Protein 1K4Z (pdb70)

Secondary structure (DSSP, 8-state):
---EEEEETTEEEEE--BS-SS-EEEE--TT-EEEEEEEEEEEEEEES-BSEEEEEEEEEEEEEES-BSS-EEEEEEESEEEEESS--SEEEEES-EEEEEE--STTTT-EEEEES-EEEEEEES-SGGG--EEEEPP--EEEEEETTEEEEEE---/---EEEEETTEEEEE--BS-SS-EEEE--TT-EEEEEEEEEEEEEEES-BSEEEEEEEEEEEEEES-BSS-EEEEEEESEEEEESS--SEEEEES-EEEEEE--GGGTT-EEEEES-EEEEEEES-SGGG--EEEEPP--EEEEEETTEEEEEE---

CATH classification: 2.160.20.70

Foldseek 3Di:
DDFDFDQDPQETETEDAEQDPDAAEDAHEQDHEYEYEHYENHEYEYHYEYAEYEHYQYELYEYEYAEHEAYYEYENYEQYEYEYNAAYQEYEYELYEHYEYEYAPNHQNHYYHYYNYYNYWYWYLPDPPSDTDIDGDQDDKDWDQDPNGIDIGGDDD/DDFDFDQDPQETETEDAEQDPDAAEDAHEQDHEYEYEHYENHEYEYHYEYAEYEHYHYELYEYEYAEHAAEYEYENYEQYEYEYNAAYQEYEYENYEAYEYEYEQNHQPRYYHYYNYYNYKYWFQDDDVSDTDIDGDQDDKDWDCPPNRIDIGGDDD

Structure (mmCIF, N/CA/C/O backbone):
data_1K4Z
#
_entry.id   1K4Z
#
_cell.length_a   56.520
_cell.length_b   86.810
_cell.length_c   160.210
_cell.angle_alpha   90.00
_cell.angle_beta   90.00
_cell.angle_gamma   90.00
#
_symmetry.space_group_name_H-M   'I 21 21 21'
#
loop_
_entity.id
_entity.type
_entity.pdbx_description
1 polymer 'Adenylyl Cyclase-Associated Protein'
2 water water
#
loop_
_atom_site.group_PDB
_atom_site.id
_atom_site.type_symbol
_atom_site.label_atom_id
_atom_site.label_alt_id
_atom_site.label_comp_id
_atom_site.label_asym_id
_atom_site.label_entity_id
_atom_site.label_seq_id
_atom_site.pdbx_PDB_ins_code
_atom_site.Cartn_x
_atom_site.Cartn_y
_atom_site.Cartn_z
_atom_site.occupancy
_atom_site.B_iso_or_equiv
_atom_site.auth_seq_id
_atom_site.auth_comp_id
_atom_site.auth_asym_id
_atom_site.auth_atom_id
_atom_site.pdbx_PDB_model_num
ATOM 1 N N . MET A 1 1 ? 27.211 3.273 -0.818 1.00 64.77 1368 MET A N 1
ATOM 2 C CA . MET A 1 1 ? 27.549 2.010 -0.104 1.00 64.47 1368 MET A CA 1
ATOM 3 C C . MET A 1 1 ? 26.276 1.218 0.188 1.00 62.57 1368 MET A C 1
ATOM 4 O O . MET A 1 1 ? 25.290 1.766 0.686 1.00 62.67 1368 MET A O 1
ATOM 9 N N . PRO A 1 2 ? 26.280 -0.088 -0.124 1.00 60.03 1369 PRO A N 1
ATOM 10 C CA . PRO A 1 2 ? 25.112 -0.945 0.112 1.00 56.83 1369 PRO A CA 1
ATOM 11 C C . PRO A 1 2 ? 25.046 -1.439 1.557 1.00 53.37 1369 PRO A C 1
ATOM 12 O O . PRO A 1 2 ? 26.055 -1.438 2.266 1.00 53.52 1369 PRO A O 1
ATOM 16 N N . PRO A 1 3 ? 23.853 -1.869 2.007 1.00 48.87 1370 PRO A N 1
ATOM 17 C CA . PRO A 1 3 ? 23.633 -2.372 3.367 1.00 44.87 1370 PRO A CA 1
ATOM 18 C C . PRO A 1 3 ? 24.721 -3.344 3.818 1.00 41.68 1370 PRO A C 1
ATOM 19 O O . PRO A 1 3 ? 25.093 -4.258 3.083 1.00 40.67 1370 PRO A O 1
ATOM 23 N N . ARG A 1 4 ? 25.231 -3.143 5.028 1.00 38.21 1371 ARG A N 1
ATOM 24 C CA . ARG A 1 4 ? 26.278 -4.007 5.563 1.00 35.73 1371 ARG A CA 1
ATOM 25 C C . ARG A 1 4 ? 25.894 -4.500 6.950 1.00 35.38 1371 ARG A C 1
ATOM 26 O O . ARG A 1 4 ? 25.477 -3.719 7.805 1.00 35.08 1371 ARG A O 1
ATOM 34 N N . LYS A 1 5 ? 26.042 -5.798 7.166 1.00 33.86 1372 LYS A N 1
ATOM 35 C CA . LYS A 1 5 ? 25.719 -6.397 8.449 1.00 34.16 1372 LYS A CA 1
ATOM 36 C C . LYS A 1 5 ? 26.622 -7.613 8.578 1.00 33.47 1372 LYS A C 1
ATOM 37 O O . LYS A 1 5 ? 26.215 -8.738 8.286 1.00 33.26 1372 LYS A O 1
ATOM 43 N N . GLU A 1 6 ? 27.859 -7.383 9.001 1.00 30.47 1373 GLU A N 1
ATOM 44 C CA . GLU A 1 6 ? 28.792 -8.483 9.129 1.00 30.54 1373 GLU A CA 1
ATOM 45 C C . GLU A 1 6 ? 29.661 -8.464 10.369 1.00 28.53 1373 GLU A C 1
ATOM 46 O O . GLU A 1 6 ? 29.987 -7.413 10.923 1.00 27.03 1373 GLU A O 1
ATOM 52 N N . LEU A 1 7 ? 30.024 -9.662 10.797 1.00 26.26 1374 LEU A N 1
ATOM 53 C CA . LEU A 1 7 ? 30.876 -9.843 11.946 1.00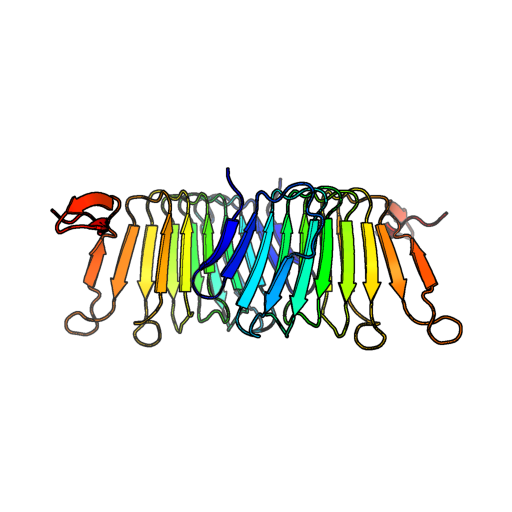 26.73 1374 LEU A CA 1
ATOM 54 C C . LEU A 1 7 ? 32.294 -10.056 11.423 1.00 26.52 1374 LEU A C 1
ATOM 55 O O . LEU A 1 7 ? 32.565 -11.020 10.709 1.00 26.49 1374 LEU A O 1
ATOM 60 N N . VAL A 1 8 ? 33.188 -9.133 11.754 1.00 26.94 1375 VAL A N 1
ATOM 61 C CA . VAL A 1 8 ? 34.583 -9.235 11.336 1.00 27.48 1375 VAL A CA 1
ATOM 62 C C . VAL A 1 8 ? 35.360 -9.511 12.611 1.00 28.04 1375 VAL A C 1
ATOM 63 O O . VAL A 1 8 ? 35.660 -8.590 13.376 1.00 28.79 1375 VAL A O 1
ATOM 67 N N . GLY A 1 9 ? 35.670 -10.785 12.837 1.00 28.99 1376 GLY A N 1
ATOM 68 C CA . GLY A 1 9 ? 36.379 -11.170 14.040 1.00 27.67 1376 GLY A CA 1
ATOM 69 C C . GLY A 1 9 ? 35.381 -11.062 15.176 1.00 28.14 1376 GLY A C 1
ATOM 70 O O . GLY A 1 9 ? 34.411 -11.816 15.228 1.00 27.79 1376 GLY A O 1
ATOM 71 N N . ASN A 1 10 ? 35.610 -10.117 16.082 1.00 27.49 1377 ASN A N 1
ATOM 72 C CA . ASN A 1 10 ? 34.704 -9.909 17.199 1.00 26.22 1377 ASN A CA 1
ATOM 73 C C . ASN A 1 10 ? 34.054 -8.536 17.100 1.00 24.89 1377 ASN A C 1
ATOM 74 O O . ASN A 1 10 ? 33.613 -7.979 18.103 1.00 25.05 1377 ASN A O 1
ATOM 79 N N . LYS A 1 11 ? 33.996 -7.995 15.887 1.00 24.86 1378 LYS A N 1
ATOM 80 C CA . LYS A 1 11 ? 33.401 -6.683 15.664 1.00 23.90 1378 LYS A CA 1
ATOM 81 C C . LYS A 1 11 ? 32.248 -6.734 14.656 1.00 24.56 1378 LYS A C 1
ATOM 82 O O . LYS A 1 11 ? 32.439 -7.139 13.502 1.00 24.70 1378 LYS A O 1
ATOM 88 N N . TRP A 1 12 ? 31.059 -6.327 15.091 1.00 21.69 1379 TRP A N 1
ATOM 89 C CA . TRP A 1 12 ? 29.895 -6.290 14.207 1.00 23.29 1379 TRP A CA 1
ATOM 90 C C . TRP A 1 12 ? 29.805 -4.910 13.565 1.00 22.74 1379 TRP A C 1
ATOM 91 O O . TRP A 1 12 ? 29.953 -3.893 14.249 1.00 24.45 1379 TRP A O 1
ATOM 102 N N . PHE A 1 13 ? 29.560 -4.874 12.260 1.00 22.15 1380 PHE A N 1
ATOM 103 C CA . PHE A 1 13 ? 29.402 -3.611 11.557 1.00 23.24 1380 PHE A CA 1
ATOM 104 C C . PHE A 1 13 ? 28.016 -3.568 10.920 1.00 25.19 1380 PHE A C 1
ATOM 105 O O . PHE A 1 13 ? 27.658 -4.438 10.122 1.00 26.63 1380 PHE A O 1
ATOM 113 N N . ILE A 1 14 ? 27.233 -2.566 11.293 1.00 24.97 1381 ILE A N 1
ATOM 114 C CA . ILE A 1 14 ? 25.892 -2.383 10.749 1.00 25.29 1381 ILE A CA 1
ATOM 115 C C . ILE A 1 14 ? 25.905 -1.001 10.123 1.00 27.01 1381 ILE A C 1
ATOM 116 O O . ILE A 1 14 ? 25.922 0.008 10.831 1.00 26.61 1381 ILE A O 1
ATOM 121 N N . GLU A 1 15 ? 25.901 -0.951 8.796 1.00 27.79 1382 GLU A N 1
ATOM 122 C CA . GLU A 1 15 ? 25.977 0.326 8.112 1.00 30.48 1382 GLU A CA 1
ATOM 123 C C . GLU A 1 15 ? 25.109 0.419 6.870 1.00 31.71 1382 GLU A C 1
ATOM 124 O O . GLU A 1 15 ? 24.685 -0.589 6.310 1.00 32.94 1382 GLU A O 1
ATOM 130 N N . ASN A 1 16 ? 24.839 1.652 6.462 1.00 33.42 1383 ASN A N 1
ATOM 131 C CA . ASN A 1 16 ? 24.069 1.929 5.260 1.00 36.48 1383 ASN A CA 1
ATOM 132 C C . ASN A 1 16 ? 22.652 1.365 5.177 1.00 38.75 1383 ASN A C 1
ATOM 133 O O . ASN A 1 16 ? 22.212 0.973 4.099 1.00 40.26 1383 ASN A O 1
ATOM 138 N N . TYR A 1 17 ? 21.942 1.312 6.301 1.00 39.67 1384 TYR A N 1
ATOM 139 C CA . TYR A 1 17 ? 20.561 0.832 6.292 1.00 40.97 1384 TYR A CA 1
ATOM 140 C C . TYR A 1 17 ? 19.648 2.047 6.286 1.00 43.46 1384 TYR A C 1
ATOM 141 O O . TYR A 1 17 ? 19.859 2.988 7.050 1.00 42.11 1384 TYR A O 1
ATOM 150 N N . GLU A 1 18 ? 18.637 2.024 5.422 1.00 48.01 1385 GLU A N 1
ATOM 151 C CA . GLU A 1 18 ? 17.692 3.131 5.304 1.00 53.48 1385 GLU A CA 1
ATOM 152 C C . GLU A 1 18 ? 16.259 2.626 5.474 1.00 55.36 1385 GLU A C 1
ATOM 153 O O . GLU A 1 18 ? 15.926 1.524 5.039 1.00 56.06 1385 GLU A O 1
ATOM 159 N N . ASN A 1 19 ? 15.420 3.446 6.101 1.00 57.16 1386 ASN A N 1
ATOM 160 C CA . ASN A 1 19 ? 14.013 3.124 6.339 1.00 58.78 1386 ASN A CA 1
ATOM 161 C C . ASN A 1 19 ? 13.720 1.633 6.429 1.00 59.67 1386 ASN A C 1
ATOM 162 O O . ASN A 1 19 ? 13.184 1.040 5.493 1.00 60.71 1386 ASN A O 1
ATOM 167 N N . GLU A 1 20 ? 14.066 1.031 7.561 1.00 59.77 1387 GLU A N 1
ATOM 168 C CA . GLU A 1 20 ? 13.831 -0.391 7.768 1.00 59.58 1387 GLU A CA 1
ATOM 169 C C . GLU A 1 20 ? 12.549 -0.631 8.546 1.00 60.07 1387 GLU A C 1
ATOM 170 O O . GLU A 1 20 ? 12.436 -0.262 9.712 1.00 60.31 1387 GLU A O 1
ATOM 176 N N . THR A 1 21 ? 11.581 -1.250 7.885 1.00 60.71 1388 THR A N 1
ATOM 177 C CA . THR A 1 21 ? 10.300 -1.543 8.507 1.00 61.33 1388 THR A CA 1
ATOM 178 C C . THR A 1 21 ? 10.451 -2.570 9.626 1.00 59.97 1388 THR A C 1
ATOM 179 O O . THR A 1 21 ? 9.725 -2.532 10.616 1.00 60.22 1388 THR A O 1
ATOM 183 N N . GLU A 1 22 ? 11.406 -3.479 9.464 1.00 58.60 1389 GLU A N 1
ATOM 184 C CA . GLU A 1 22 ? 11.653 -4.526 10.450 1.00 56.39 1389 GLU A CA 1
ATOM 185 C C . GLU A 1 22 ? 12.886 -4.252 11.303 1.00 53.08 1389 GLU A C 1
ATOM 186 O O . GLU A 1 22 ? 13.833 -3.602 10.860 1.00 50.57 1389 GLU A O 1
ATOM 192 N N . SER A 1 23 ? 12.865 -4.759 12.531 1.00 48.90 1390 SER A N 1
ATOM 193 C CA . SER A 1 23 ? 13.986 -4.589 13.444 1.00 45.79 1390 SER A CA 1
ATOM 194 C C . SER A 1 23 ? 15.196 -5.365 12.949 1.00 42.82 1390 SER A C 1
ATOM 195 O O . SER A 1 23 ? 15.071 -6.491 12.468 1.00 42.60 1390 SER A O 1
ATOM 198 N N . LEU A 1 24 ? 16.368 -4.757 13.060 1.00 39.37 1391 LEU A N 1
ATOM 199 C CA . LEU A 1 24 ? 17.595 -5.421 12.649 1.00 37.42 1391 LEU A CA 1
ATOM 200 C C . LEU A 1 24 ? 18.142 -6.103 13.904 1.00 35.02 1391 LEU A C 1
ATOM 201 O O . LEU A 1 24 ? 18.705 -5.452 14.780 1.00 33.70 1391 LEU A O 1
ATOM 206 N N . VAL A 1 25 ? 17.958 -7.415 13.989 1.00 32.69 1392 VAL A N 1
ATOM 207 C CA . VAL A 1 25 ? 18.399 -8.176 15.151 1.00 31.02 1392 VAL A CA 1
ATOM 208 C C . VAL A 1 25 ? 19.824 -8.718 15.059 1.00 31.22 1392 VAL A C 1
ATOM 209 O O . VAL A 1 25 ? 20.247 -9.228 14.021 1.00 30.51 1392 VAL A O 1
ATOM 213 N N . ILE A 1 26 ? 20.562 -8.596 16.159 1.00 31.02 1393 ILE A N 1
ATOM 214 C CA . ILE A 1 26 ? 21.928 -9.104 16.232 1.00 30.16 1393 ILE A CA 1
ATOM 215 C C . ILE A 1 26 ? 22.063 -10.011 17.450 1.00 30.60 1393 ILE A C 1
ATOM 216 O O . ILE A 1 26 ? 21.993 -9.542 18.589 1.00 31.74 1393 ILE A O 1
ATOM 221 N N . ASP A 1 27 ? 22.234 -11.309 17.224 1.00 29.74 1394 ASP A N 1
ATOM 222 C CA . ASP A 1 27 ? 22.426 -12.232 18.336 1.00 29.46 1394 ASP A CA 1
ATOM 223 C C . ASP A 1 27 ? 23.931 -12.187 18.599 1.00 30.01 1394 ASP A C 1
ATOM 224 O O . ASP A 1 27 ? 24.724 -12.824 17.904 1.00 28.41 1394 ASP A O 1
ATOM 229 N N . ALA A 1 28 ? 24.320 -11.410 19.601 1.00 30.51 1395 ALA A N 1
ATOM 230 C CA . ALA A 1 28 ? 25.728 -11.220 19.904 1.00 31.07 1395 ALA A CA 1
ATOM 231 C C . ALA A 1 28 ? 26.260 -11.979 21.103 1.00 31.01 1395 ALA A C 1
ATOM 232 O O . ALA A 1 28 ? 25.497 -12.522 21.899 1.00 30.75 1395 ALA A O 1
ATOM 234 N N . ASN A 1 29 ? 27.589 -11.998 21.211 1.00 31.39 1396 ASN A N 1
ATOM 235 C CA . ASN A 1 29 ? 28.297 -12.661 22.300 1.00 32.14 1396 ASN A CA 1
ATOM 236 C C . ASN A 1 29 ? 29.035 -11.603 23.122 1.00 31.76 1396 ASN A C 1
ATOM 237 O O . ASN A 1 29 ? 29.420 -10.552 22.594 1.00 28.86 1396 ASN A O 1
ATOM 242 N N . LYS A 1 30 ? 29.234 -11.892 24.406 1.00 30.64 1397 LYS A N 1
ATOM 243 C CA . LYS A 1 30 ? 29.882 -10.963 25.331 1.00 32.30 1397 LYS A CA 1
ATOM 244 C C . LYS A 1 30 ? 31.266 -10.456 24.931 1.00 30.52 1397 LYS A C 1
ATOM 245 O O . LYS A 1 30 ? 31.726 -9.440 25.443 1.00 30.04 1397 LYS A O 1
ATOM 251 N N . ASP A 1 31 ? 31.935 -11.145 24.019 1.00 29.54 1398 ASP A N 1
ATOM 252 C CA . ASP A 1 31 ? 33.261 -10.704 23.602 1.00 29.83 1398 ASP A CA 1
ATOM 253 C C . ASP A 1 31 ? 33.202 -9.839 22.344 1.00 27.68 1398 ASP A C 1
ATOM 254 O O . ASP A 1 31 ? 34.231 -9.354 21.871 1.00 29.63 1398 ASP A O 1
ATOM 259 N N . GLU A 1 32 ? 32.005 -9.645 21.802 1.00 24.34 1399 GLU A N 1
ATOM 260 C CA . GLU A 1 32 ? 31.845 -8.860 20.583 1.00 21.79 1399 GLU A CA 1
ATOM 261 C C . GLU A 1 32 ? 31.462 -7.402 20.813 1.00 21.91 1399 GLU A C 1
ATOM 262 O O . GLU A 1 32 ? 30.863 -7.052 21.830 1.00 20.94 1399 GLU A O 1
ATOM 268 N N . SER A 1 33 ? 31.822 -6.553 19.857 1.00 20.37 1400 SER A N 1
ATOM 269 C CA . SER A 1 33 ? 31.505 -5.137 19.936 1.00 22.77 1400 SER A CA 1
ATOM 270 C C . SER A 1 33 ? 30.595 -4.765 18.773 1.00 22.29 1400 SER A C 1
ATOM 271 O O . SER A 1 33 ? 30.662 -5.370 17.702 1.00 22.86 1400 SER A O 1
ATOM 274 N N . ILE A 1 34 ? 29.756 -3.759 18.983 1.00 20.63 1401 ILE A N 1
ATOM 275 C CA . ILE A 1 34 ? 28.806 -3.343 17.958 1.00 21.18 1401 ILE A CA 1
ATOM 276 C C . ILE A 1 34 ? 29.055 -1.942 17.423 1.00 19.88 1401 ILE A C 1
ATOM 277 O O . ILE A 1 34 ? 29.172 -0.986 18.187 1.00 20.65 1401 ILE A O 1
ATOM 282 N N . PHE A 1 35 ? 29.143 -1.822 16.107 1.00 21.36 1402 PHE A N 1
ATOM 283 C CA . PHE A 1 35 ? 29.322 -0.512 15.500 1.00 23.28 1402 PHE A CA 1
ATOM 284 C C . PHE A 1 35 ? 28.194 -0.274 14.514 1.00 21.71 1402 PHE A C 1
ATOM 285 O O . PHE A 1 35 ? 28.027 -1.027 13.556 1.00 22.93 1402 PHE A O 1
ATOM 293 N N . ILE A 1 36 ? 27.418 0.771 14.765 1.00 20.95 1403 ILE A N 1
ATOM 294 C CA . ILE A 1 36 ? 26.305 1.138 13.911 1.00 22.59 1403 ILE A CA 1
ATOM 295 C C . ILE A 1 36 ? 26.602 2.512 13.325 1.00 24.54 1403 ILE A C 1
ATOM 296 O O . ILE A 1 36 ? 26.751 3.486 14.061 1.00 26.28 1403 ILE A O 1
ATOM 301 N N . GLY A 1 37 ? 26.697 2.585 12.001 1.00 26.74 1404 GLY A N 1
ATOM 302 C CA . GLY A 1 37 ? 26.984 3.853 11.358 1.00 29.03 1404 GLY A CA 1
ATOM 303 C C . GLY A 1 37 ? 26.220 4.073 10.068 1.00 31.91 1404 GLY A C 1
ATOM 304 O O . GLY A 1 37 ? 25.733 3.127 9.448 1.00 31.73 1404 GLY A O 1
ATOM 305 N N . LYS A 1 38 ? 26.112 5.338 9.673 1.00 34.68 1405 LYS A N 1
ATOM 306 C CA . LYS A 1 38 ? 25.425 5.719 8.444 1.00 36.35 1405 LYS A CA 1
ATOM 307 C C . LYS A 1 38 ? 24.129 4.951 8.218 1.00 36.49 1405 LYS A C 1
ATOM 308 O O . LYS A 1 38 ? 23.980 4.245 7.225 1.00 37.52 1405 LYS A O 1
ATOM 314 N N . CYS A 1 39 ? 23.198 5.087 9.154 1.00 36.29 1406 CYS A N 1
ATOM 315 C CA . CYS A 1 39 ? 21.901 4.433 9.059 1.00 35.19 1406 CYS A CA 1
ATOM 316 C C . CYS A 1 39 ? 20.831 5.486 9.329 1.00 34.49 1406 CYS A C 1
ATOM 317 O O . CYS A 1 39 ? 21.080 6.451 10.047 1.00 35.43 1406 CYS A O 1
ATOM 320 N N . SER A 1 40 ? 19.649 5.302 8.749 1.00 33.68 1407 SER A N 1
ATOM 321 C CA . SER A 1 40 ? 18.542 6.234 8.942 1.00 35.19 1407 SER A CA 1
ATOM 322 C C . SER A 1 40 ? 17.253 5.453 9.120 1.00 35.09 1407 SER A C 1
ATOM 323 O O . SER A 1 40 ? 17.017 4.473 8.414 1.00 33.77 1407 SER A O 1
ATOM 326 N N . GLN A 1 41 ? 16.416 5.890 10.054 1.00 35.20 1408 GLN A N 1
ATOM 327 C CA . GLN A 1 41 ? 15.145 5.220 10.291 1.00 38.02 1408 GLN A CA 1
ATOM 328 C C . GLN A 1 41 ? 15.342 3.713 10.425 1.00 36.56 1408 GLN A C 1
ATOM 329 O O . GLN A 1 41 ? 14.826 2.928 9.629 1.00 36.61 1408 GLN A O 1
ATOM 335 N N . VAL A 1 42 ? 16.098 3.318 11.438 1.00 35.82 1409 VAL A N 1
ATOM 336 C CA . VAL A 1 42 ? 16.371 1.912 11.685 1.00 34.08 1409 VAL A CA 1
ATOM 337 C C . VAL A 1 42 ? 16.382 1.649 13.176 1.00 33.68 1409 VAL A C 1
ATOM 338 O O . VAL A 1 42 ? 16.771 2.510 13.967 1.00 33.80 1409 VAL A O 1
ATOM 342 N N . LEU A 1 43 ? 15.939 0.459 13.558 1.00 32.47 1410 LEU A N 1
ATOM 343 C CA . LEU A 1 43 ? 15.953 0.070 14.953 1.00 31.18 1410 LEU A CA 1
ATOM 344 C C . LEU A 1 43 ? 16.851 -1.154 15.036 1.00 30.59 1410 LEU A C 1
ATOM 345 O O . LEU A 1 43 ? 16.565 -2.186 14.430 1.00 32.63 1410 LEU A O 1
ATOM 350 N N . VAL A 1 44 ? 17.956 -1.024 15.759 1.00 27.98 1411 VAL A N 1
ATOM 351 C CA . VAL A 1 44 ? 18.874 -2.133 15.918 1.00 26.56 1411 VAL A CA 1
ATOM 352 C C . VAL A 1 44 ? 18.610 -2.765 17.273 1.00 26.21 1411 VAL A C 1
ATOM 353 O O . VAL A 1 44 ? 18.583 -2.080 18.293 1.00 24.63 1411 VAL A O 1
ATOM 357 N N . GLN A 1 45 ? 18.397 -4.075 17.270 1.00 27.03 1412 GLN A N 1
ATOM 358 C CA . GLN A 1 45 ? 18.126 -4.810 18.493 1.00 27.65 1412 GLN A CA 1
ATOM 359 C C . GLN A 1 45 ? 19.271 -5.765 18.801 1.00 26.37 1412 GLN A C 1
ATOM 360 O O . GLN A 1 45 ? 19.490 -6.744 18.084 1.00 25.79 1412 GLN A O 1
ATOM 366 N N . ILE A 1 46 ? 19.998 -5.479 19.874 1.00 25.53 1413 ILE A N 1
ATOM 367 C CA . ILE A 1 46 ? 21.130 -6.313 20.263 1.00 24.45 1413 ILE A CA 1
ATOM 368 C C . ILE A 1 46 ? 20.739 -7.266 21.381 1.00 24.68 1413 ILE A C 1
ATOM 369 O O . ILE A 1 46 ? 20.463 -6.835 22.504 1.00 24.09 1413 ILE A O 1
ATOM 374 N N . LYS A 1 47 ? 20.714 -8.561 21.066 1.00 27.33 1414 LYS A N 1
ATOM 375 C CA . LYS A 1 47 ? 20.362 -9.600 22.036 1.00 27.40 1414 LYS A CA 1
ATOM 376 C C . LYS A 1 47 ? 21.616 -10.226 22.629 1.00 26.88 1414 LYS A C 1
ATOM 377 O O . LYS A 1 47 ? 22.507 -10.648 21.900 1.00 27.26 1414 LYS A O 1
ATOM 383 N N . GLY A 1 48 ? 21.670 -10.297 23.955 1.00 26.40 1415 GLY A N 1
ATOM 384 C CA . GLY A 1 48 ? 22.832 -10.856 24.620 1.00 25.24 1415 GLY A CA 1
ATOM 385 C C . GLY A 1 48 ? 23.834 -9.783 25.025 1.00 25.73 1415 GLY A C 1
ATOM 386 O O . GLY A 1 48 ? 23.876 -8.703 24.441 1.00 24.16 1415 GLY A O 1
ATOM 387 N N . LYS A 1 49 ? 24.644 -10.082 26.035 1.00 25.96 1416 LYS A N 1
ATOM 388 C CA . LYS A 1 49 ? 25.658 -9.149 26.511 1.00 25.19 1416 LYS A CA 1
ATOM 389 C C . LYS A 1 49 ? 26.720 -8.901 25.434 1.00 25.20 1416 LYS A C 1
ATOM 390 O O . LYS A 1 49 ? 27.108 -9.831 24.720 1.00 23.75 1416 LYS A O 1
ATOM 396 N N . VAL A 1 50 ? 27.175 -7.652 25.314 1.00 21.74 1417 VAL A N 1
ATOM 397 C CA . VAL A 1 50 ? 28.224 -7.297 24.359 1.00 22.62 1417 VAL A CA 1
ATOM 398 C C . VAL A 1 50 ? 29.300 -6.494 25.093 1.00 21.87 1417 VAL A C 1
ATOM 399 O O . VAL A 1 50 ? 29.070 -6.007 26.202 1.00 23.82 1417 VAL A O 1
ATOM 403 N N . ASN A 1 51 ? 30.472 -6.357 24.478 1.00 21.26 1418 ASN A N 1
ATOM 404 C CA . ASN A 1 51 ? 31.589 -5.634 25.088 1.00 20.68 1418 ASN A CA 1
ATOM 405 C C . ASN A 1 51 ? 31.455 -4.121 24.986 1.00 20.58 1418 ASN A C 1
ATOM 406 O O . ASN A 1 51 ? 31.783 -3.391 25.924 1.00 20.58 1418 ASN A O 1
ATOM 411 N N . ALA A 1 52 ? 30.976 -3.651 23.840 1.00 19.44 1419 ALA A N 1
ATOM 412 C CA . ALA A 1 52 ? 30.834 -2.222 23.616 1.00 19.08 1419 ALA A CA 1
ATOM 413 C C . ALA A 1 52 ? 29.848 -1.956 22.502 1.00 17.90 1419 ALA A C 1
ATOM 414 O O . ALA A 1 52 ? 29.577 -2.841 21.692 1.00 17.88 1419 ALA A O 1
ATOM 416 N N . ILE A 1 53 ? 29.328 -0.729 22.459 1.00 16.29 1420 ILE A N 1
ATOM 417 C CA . ILE A 1 53 ? 28.389 -0.321 21.416 1.00 18.14 1420 ILE A CA 1
ATOM 418 C C . ILE A 1 53 ? 28.696 1.108 20.966 1.00 18.73 1420 ILE A C 1
ATOM 419 O O . ILE A 1 53 ? 28.975 1.980 21.798 1.00 18.64 1420 ILE A O 1
ATOM 424 N N . SER A 1 54 ? 28.639 1.330 19.653 1.00 19.05 1421 SER A N 1
ATOM 425 C CA . SER A 1 54 ? 28.875 2.642 19.045 1.00 19.83 1421 SER A CA 1
ATOM 426 C C . SER A 1 54 ? 27.790 2.952 18.020 1.00 19.66 1421 SER A C 1
ATOM 427 O O . SER A 1 54 ? 27.472 2.112 17.176 1.00 17.93 1421 SER A O 1
ATOM 430 N N . LEU A 1 55 ? 27.238 4.159 18.100 1.00 20.04 1422 LEU A N 1
ATOM 431 C CA . LEU A 1 55 ? 26.212 4.626 17.177 1.00 20.51 1422 LEU A CA 1
ATOM 432 C C . LEU A 1 55 ? 26.829 5.894 16.598 1.00 22.29 1422 LEU A C 1
ATOM 433 O O . LEU A 1 55 ? 27.015 6.888 17.307 1.00 20.32 1422 LEU A O 1
ATOM 438 N N . SER A 1 56 ? 27.149 5.851 15.309 1.00 23.29 1423 SER A N 1
ATOM 439 C CA . SER A 1 56 ? 27.812 6.970 14.651 1.00 24.85 1423 SER A CA 1
ATOM 440 C C . SER A 1 56 ? 27.196 7.424 13.339 1.00 24.78 1423 SER A C 1
ATOM 441 O O . SER A 1 56 ? 26.956 6.617 12.447 1.00 25.41 1423 SER A O 1
ATOM 444 N N . GLU A 1 57 ? 26.969 8.731 13.225 1.00 25.95 1424 GLU A N 1
ATOM 445 C CA . GLU A 1 57 ? 26.406 9.322 12.016 1.00 26.86 1424 GLU A CA 1
ATOM 446 C C . GLU A 1 57 ? 25.114 8.629 11.616 1.00 26.43 1424 GLU A C 1
ATOM 447 O O . GLU A 1 57 ? 25.054 7.925 10.607 1.00 27.17 1424 GLU A O 1
ATOM 453 N N . THR A 1 58 ? 24.081 8.841 12.424 1.00 26.53 1425 THR A N 1
ATOM 454 C CA . THR A 1 58 ? 22.778 8.241 12.192 1.00 26.42 1425 THR A CA 1
ATOM 455 C C . THR A 1 58 ? 21.677 9.275 12.356 1.00 27.12 1425 THR A C 1
ATOM 456 O O . THR A 1 58 ? 21.873 10.305 12.999 1.00 26.52 1425 THR A O 1
ATOM 460 N N . GLU A 1 59 ? 20.521 8.979 11.766 1.00 29.33 1426 GLU A N 1
ATOM 461 C CA . GLU A 1 59 ? 19.342 9.844 11.824 1.00 29.96 1426 GLU A CA 1
ATOM 462 C C . GLU A 1 59 ? 18.147 8.973 12.197 1.00 29.48 1426 GLU A C 1
ATOM 463 O O . GLU A 1 59 ? 17.925 7.934 11.577 1.00 29.96 1426 GLU A O 1
ATOM 469 N N . SER A 1 60 ? 17.386 9.393 13.200 1.00 29.30 1427 SER A N 1
ATOM 470 C CA . SER A 1 60 ? 16.207 8.649 13.632 1.00 31.37 1427 SER A CA 1
ATOM 471 C C . SER A 1 60 ? 16.446 7.145 13.771 1.00 32.38 1427 SER A C 1
ATOM 472 O O . SER A 1 60 ? 15.659 6.331 13.277 1.00 32.87 1427 SER A O 1
ATOM 475 N N . CYS A 1 61 ? 17.541 6.777 14.426 1.00 30.08 1428 CYS A N 1
ATOM 476 C CA . CYS A 1 61 ? 17.840 5.375 14.658 1.00 28.59 1428 CYS A CA 1
ATOM 477 C C . CYS A 1 61 ? 17.657 5.086 16.145 1.00 27.00 1428 CYS A C 1
ATOM 478 O O . CYS A 1 61 ? 17.892 5.944 16.996 1.00 27.31 1428 CYS A O 1
ATOM 481 N N . SER A 1 62 ? 17.211 3.880 16.456 1.00 26.15 1429 SER A N 1
ATOM 482 C CA . SER A 1 62 ? 17.009 3.494 17.841 1.00 26.59 1429 SER A CA 1
ATOM 483 C C . SER A 1 62 ? 17.746 2.200 18.121 1.00 24.80 1429 SER A C 1
ATOM 484 O O . SER A 1 62 ? 17.846 1.335 17.254 1.00 26.46 1429 SER A O 1
ATOM 487 N N . VAL A 1 63 ? 18.273 2.079 19.332 1.00 21.96 1430 VAL A N 1
ATOM 488 C CA . VAL A 1 63 ? 19.008 0.889 19.716 1.00 22.59 1430 VAL A CA 1
ATOM 489 C C . VAL A 1 63 ? 18.441 0.285 20.985 1.00 21.60 1430 VAL A C 1
ATOM 490 O O . VAL A 1 63 ? 18.305 0.974 22.000 1.00 21.18 1430 VAL A O 1
ATOM 494 N N . VAL A 1 64 ? 18.107 -1.000 20.913 1.00 21.02 1431 VAL A N 1
ATOM 495 C CA . VAL A 1 64 ? 17.590 -1.733 22.055 1.00 21.56 1431 VAL A CA 1
ATOM 496 C C . VAL A 1 64 ? 18.687 -2.721 22.408 1.00 22.34 1431 VAL A C 1
ATOM 497 O O . VAL A 1 64 ? 19.145 -3.469 21.551 1.00 23.52 1431 VAL A O 1
ATOM 501 N N . LEU A 1 65 ? 19.123 -2.716 23.664 1.00 22.19 1432 LEU A N 1
ATOM 502 C CA . LEU A 1 65 ? 20.183 -3.621 24.072 1.00 20.42 1432 LEU A CA 1
ATOM 503 C C . LEU A 1 65 ? 19.897 -4.208 25.438 1.00 22.36 1432 LEU A C 1
ATOM 504 O O . LEU A 1 65 ? 19.011 -3.737 26.159 1.00 21.88 1432 LEU A O 1
ATOM 509 N N . ASP A 1 66 ? 20.649 -5.251 25.778 1.00 20.69 1433 ASP A N 1
ATOM 510 C CA . ASP A 1 66 ? 20.527 -5.894 27.072 1.00 20.00 1433 ASP A CA 1
ATOM 511 C C . ASP A 1 66 ? 21.579 -5.264 27.976 1.00 20.99 1433 ASP A C 1
ATOM 512 O O . ASP A 1 66 ? 21.255 -4.474 28.853 1.00 20.48 1433 ASP A O 1
ATOM 517 N N . SER A 1 67 ? 22.846 -5.595 27.753 1.00 21.93 1434 SER A N 1
ATOM 518 C CA . SER A 1 67 ? 23.905 -5.009 28.558 1.00 22.54 1434 SER A CA 1
ATOM 519 C C . SER A 1 67 ? 25.169 -4.822 27.738 1.00 22.35 1434 SER A C 1
ATOM 520 O O . SER A 1 67 ? 25.367 -5.472 26.714 1.00 23.26 1434 SER A O 1
ATOM 523 N N . SER A 1 68 ? 26.014 -3.909 28.189 1.00 21.57 1435 SER A N 1
ATOM 524 C CA . SER A 1 68 ? 27.272 -3.640 27.521 1.00 21.42 1435 SER A CA 1
ATOM 525 C C . SER A 1 68 ? 28.312 -3.500 28.610 1.00 19.95 1435 SER A C 1
ATOM 526 O O . SER A 1 68 ? 28.150 -2.701 29.527 1.00 19.30 1435 SER A O 1
ATOM 529 N N . ILE A 1 69 ? 29.379 -4.282 28.498 1.00 19.48 1436 ILE A N 1
ATOM 530 C CA . ILE A 1 69 ? 30.447 -4.270 29.483 1.00 18.76 1436 ILE A CA 1
ATOM 531 C C . ILE A 1 69 ? 31.143 -2.919 29.644 1.00 18.58 1436 ILE A C 1
ATOM 532 O O . ILE A 1 69 ? 31.303 -2.432 30.762 1.00 16.57 1436 ILE A O 1
ATOM 537 N N . SER A 1 70 ? 31.554 -2.308 28.537 1.00 18.13 1437 SER A N 1
ATOM 538 C CA . SER A 1 70 ? 32.262 -1.032 28.615 1.00 17.97 1437 SER A CA 1
ATOM 539 C C . SER A 1 70 ? 31.378 0.181 28.388 1.00 18.08 1437 SER A C 1
ATOM 540 O O . SER A 1 70 ? 31.806 1.310 28.624 1.00 20.01 1437 SER A O 1
ATOM 543 N N . GLY A 1 71 ? 30.154 -0.045 27.918 1.00 17.78 1438 GLY A N 1
ATOM 544 C CA . 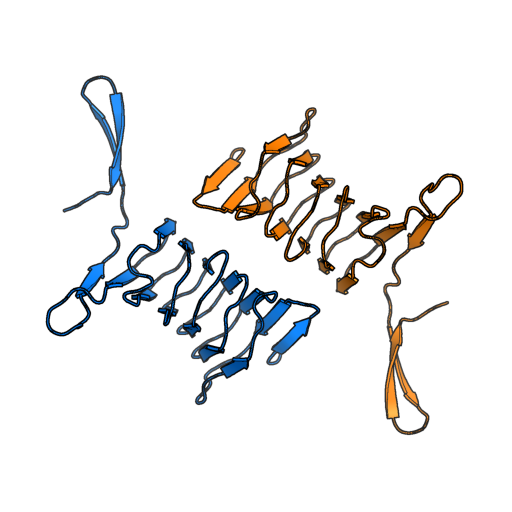GLY A 1 71 ? 29.252 1.071 27.691 1.00 16.47 1438 GLY A CA 1
ATOM 545 C C . GLY A 1 71 ? 28.872 1.292 26.239 1.00 18.49 1438 GLY A C 1
ATOM 546 O O . GLY A 1 71 ? 28.910 0.370 25.423 1.00 17.66 1438 GLY A O 1
ATOM 547 N N . MET A 1 72 ? 28.521 2.530 25.915 1.00 18.11 1439 MET A N 1
ATOM 548 C CA . MET A 1 72 ? 28.099 2.879 24.573 1.00 21.30 1439 MET A CA 1
ATOM 549 C C . MET A 1 72 ? 28.476 4.330 24.261 1.00 22.92 1439 MET A C 1
ATOM 550 O O . MET A 1 72 ? 28.435 5.188 25.139 1.00 23.70 1439 MET A O 1
ATOM 555 N N . ASP A 1 73 ? 28.859 4.612 23.023 1.00 23.34 1440 ASP A N 1
ATOM 556 C CA . ASP A 1 73 ? 29.163 5.989 22.664 1.00 26.61 1440 ASP A CA 1
ATOM 557 C C . ASP A 1 73 ? 28.296 6.398 21.481 1.00 24.99 1440 ASP A C 1
ATOM 558 O O . ASP A 1 73 ? 28.061 5.610 20.559 1.00 24.10 1440 ASP A O 1
ATOM 563 N N . VAL A 1 74 ? 27.789 7.623 21.542 1.00 23.14 1441 VAL A N 1
ATOM 564 C CA . VAL A 1 74 ? 26.938 8.161 20.496 1.00 23.73 1441 VAL A CA 1
ATOM 565 C C . VAL A 1 74 ? 27.576 9.423 19.948 1.00 25.18 1441 VAL A C 1
ATOM 566 O O . VAL A 1 74 ? 27.864 10.363 20.694 1.00 23.76 1441 VAL A O 1
ATOM 570 N N . ILE A 1 75 ? 27.806 9.438 18.640 1.00 26.72 1442 ILE A N 1
ATOM 571 C CA . ILE A 1 75 ? 28.415 10.595 18.004 1.00 27.67 1442 ILE A CA 1
ATOM 572 C C . ILE A 1 75 ? 27.673 10.953 16.726 1.00 28.16 1442 ILE A C 1
ATOM 573 O O . ILE A 1 75 ? 27.190 10.073 16.008 1.00 27.32 1442 ILE A O 1
ATOM 578 N N . LYS A 1 76 ? 27.575 12.253 16.459 1.00 28.19 1443 LYS A N 1
ATOM 579 C CA . LYS A 1 76 ? 26.895 12.759 15.276 1.00 28.63 1443 LYS A CA 1
ATOM 580 C C . LYS A 1 76 ? 25.624 11.972 14.945 1.00 28.80 1443 LYS A C 1
ATOM 581 O O . LYS A 1 76 ? 25.435 11.515 13.821 1.00 28.77 1443 LYS A O 1
ATOM 587 N N . SER A 1 77 ? 24.754 11.818 15.937 1.00 27.67 1444 SER A N 1
ATOM 588 C CA . SER A 1 77 ? 23.504 11.099 15.754 1.00 28.11 1444 SER A CA 1
ATOM 589 C C . SER A 1 77 ? 22.348 11.988 16.176 1.00 28.55 1444 SER A C 1
ATOM 590 O O . SER A 1 77 ? 22.365 12.560 17.264 1.00 28.90 1444 SER A O 1
ATOM 593 N N . ASN A 1 78 ? 21.343 12.106 15.315 1.00 28.22 1445 ASN A N 1
ATOM 594 C CA . ASN A 1 78 ? 20.193 12.950 15.619 1.00 29.57 1445 ASN A CA 1
ATOM 595 C C . ASN A 1 78 ? 18.906 12.137 15.743 1.00 29.47 1445 ASN A C 1
ATOM 596 O O . ASN A 1 78 ? 18.684 11.187 14.995 1.00 28.43 1445 ASN A O 1
ATOM 601 N N . LYS A 1 79 ? 18.062 12.524 16.693 1.00 30.52 1446 LYS A N 1
ATOM 602 C CA . LYS A 1 79 ? 16.806 11.830 16.942 1.00 31.71 1446 LYS A CA 1
ATOM 603 C C . LYS A 1 79 ? 17.076 10.356 17.225 1.00 30.28 1446 LYS A C 1
ATOM 604 O O . LYS A 1 79 ? 16.410 9.470 16.681 1.00 29.78 1446 LYS A O 1
ATOM 610 N N . PHE A 1 80 ? 18.055 10.088 18.082 1.00 27.50 1447 PHE A N 1
ATOM 611 C CA . PHE A 1 80 ? 18.372 8.706 18.391 1.00 26.72 1447 PHE A CA 1
ATOM 612 C C . PHE A 1 80 ? 17.594 8.204 19.595 1.00 25.10 1447 PHE A C 1
ATOM 613 O O . PHE A 1 80 ? 17.089 8.985 20.399 1.00 24.94 1447 PHE A O 1
ATOM 621 N N . GLY A 1 81 ? 17.494 6.887 19.709 1.00 25.28 1448 GLY A N 1
ATOM 622 C CA . GLY A 1 81 ? 16.799 6.305 20.840 1.00 25.41 1448 GLY A CA 1
ATOM 623 C C . GLY A 1 81 ? 17.616 5.166 21.420 1.00 25.39 1448 GLY A C 1
ATOM 624 O O . GLY A 1 81 ? 18.241 4.400 20.676 1.00 24.82 1448 GLY A O 1
ATOM 625 N N . ILE A 1 82 ? 17.644 5.060 22.745 1.00 22.91 1449 ILE A N 1
ATOM 626 C CA . ILE A 1 82 ? 18.376 3.970 23.375 1.00 22.94 1449 ILE A CA 1
ATOM 627 C C . ILE A 1 82 ? 17.541 3.386 24.494 1.00 20.94 1449 ILE A C 1
ATOM 628 O O . ILE A 1 82 ? 16.999 4.129 25.311 1.00 22.09 1449 ILE A O 1
ATOM 633 N N . GLN A 1 83 ? 17.454 2.059 24.525 1.00 19.74 1450 GLN A N 1
ATOM 634 C CA . GLN A 1 83 ? 16.713 1.342 25.562 1.00 20.61 1450 GLN A CA 1
ATOM 635 C C . GLN A 1 83 ? 17.597 0.236 26.119 1.00 18.07 1450 GLN A C 1
ATOM 636 O O . GLN A 1 83 ? 18.042 -0.639 25.377 1.00 18.89 1450 GLN A O 1
ATOM 642 N N . VAL A 1 84 ? 17.843 0.277 27.423 1.00 18.59 1451 VAL A N 1
ATOM 643 C CA . VAL A 1 84 ? 18.684 -0.720 28.083 1.00 19.62 1451 VAL A CA 1
ATOM 644 C C . VAL A 1 84 ? 17.836 -1.672 28.932 1.00 19.80 1451 VAL A C 1
ATOM 645 O O . VAL A 1 84 ? 17.187 -1.245 29.888 1.00 21.03 1451 VAL A O 1
ATOM 649 N N . ASN A 1 85 ? 17.844 -2.959 28.592 1.00 20.40 1452 ASN A N 1
ATOM 650 C CA . ASN A 1 85 ? 17.064 -3.938 29.346 1.00 20.57 1452 ASN A CA 1
ATOM 651 C C . ASN A 1 85 ? 17.772 -4.375 30.621 1.00 21.55 1452 ASN A C 1
ATOM 652 O O . ASN A 1 85 ? 17.128 -4.596 31.642 1.00 22.35 1452 ASN A O 1
ATOM 657 N N . HIS A 1 86 ? 19.093 -4.510 30.557 1.00 20.48 1453 HIS A N 1
ATOM 658 C CA . HIS A 1 86 ? 19.881 -4.899 31.723 1.00 23.08 1453 HIS A CA 1
ATOM 659 C C . HIS A 1 86 ? 20.700 -3.683 32.150 1.00 22.88 1453 HIS A C 1
ATOM 660 O O . HIS A 1 86 ? 20.178 -2.836 32.864 1.00 24.05 1453 HIS A O 1
ATOM 667 N N . SER A 1 87 ? 21.959 -3.572 31.730 1.00 23.56 1454 SER A N 1
ATOM 668 C CA . SER A 1 87 ? 22.737 -2.382 32.100 1.00 24.15 1454 SER A CA 1
ATOM 669 C C . SER A 1 87 ? 24.091 -2.186 31.425 1.00 22.85 1454 SER A C 1
ATOM 670 O O . SER A 1 87 ? 24.633 -3.081 30.788 1.00 22.55 1454 SER A O 1
ATOM 673 N N . LEU A 1 88 ? 24.618 -0.976 31.574 1.00 22.62 1455 LEU A N 1
ATOM 674 C CA . LEU A 1 88 ? 25.934 -0.599 31.069 1.00 20.87 1455 LEU A CA 1
ATOM 675 C C . LEU A 1 88 ? 26.452 0.482 32.007 1.00 20.55 1455 LEU A C 1
ATOM 676 O O . LEU A 1 88 ? 25.661 1.219 32.610 1.00 20.40 1455 LEU A O 1
ATOM 681 N N . PRO A 1 89 ? 27.783 0.590 32.155 1.00 19.44 1456 PRO A N 1
ATOM 682 C CA . PRO A 1 89 ? 28.367 1.599 33.047 1.00 18.86 1456 PRO A CA 1
ATOM 683 C C . PRO A 1 89 ? 28.193 3.043 32.602 1.00 20.46 1456 PRO A C 1
ATOM 684 O O . PRO A 1 89 ? 28.034 3.941 33.435 1.00 20.75 1456 PRO A O 1
ATOM 688 N N . GLN A 1 90 ? 28.215 3.276 31.294 1.00 20.41 1457 GLN A N 1
ATOM 689 C CA . GLN A 1 90 ? 28.070 4.636 30.808 1.00 19.63 1457 GLN A CA 1
ATOM 690 C C . GLN A 1 90 ? 27.679 4.781 29.342 1.00 19.92 1457 GLN A C 1
ATOM 691 O O . GLN A 1 90 ? 27.804 3.855 28.539 1.00 15.97 1457 GLN A O 1
ATOM 697 N N . ILE A 1 91 ? 27.196 5.975 29.016 1.00 20.73 1458 ILE A N 1
ATOM 698 C CA . ILE A 1 91 ? 26.815 6.329 27.655 1.00 19.93 1458 ILE A CA 1
ATOM 699 C C . ILE A 1 91 ? 27.378 7.723 27.388 1.00 20.19 1458 ILE A C 1
ATOM 700 O O . ILE A 1 91 ? 27.112 8.661 28.144 1.00 19.50 1458 ILE A O 1
ATOM 705 N N . SER A 1 92 ? 28.178 7.846 26.335 1.00 19.59 1459 SER A N 1
ATOM 706 C CA . SER A 1 92 ? 28.744 9.140 25.965 1.00 22.11 1459 SER A CA 1
ATOM 707 C C . SER A 1 92 ? 27.974 9.641 24.769 1.00 19.03 1459 SER A C 1
ATOM 708 O O . SER A 1 92 ? 27.699 8.881 23.849 1.00 19.26 1459 SER A O 1
ATOM 711 N N . ILE A 1 93 ? 27.642 10.923 24.791 1.00 19.59 1460 ILE A N 1
ATOM 712 C CA . ILE A 1 93 ? 26.892 11.551 23.716 1.00 21.31 1460 ILE A CA 1
ATOM 713 C C . ILE A 1 93 ? 27.656 12.796 23.279 1.00 21.65 1460 ILE A C 1
ATOM 714 O O . ILE A 1 93 ? 27.925 13.680 24.092 1.00 22.08 1460 ILE A O 1
ATOM 719 N N . ASP A 1 94 ? 27.992 12.862 21.995 1.00 22.32 1461 ASP A N 1
ATOM 720 C CA . ASP A 1 94 ? 28.735 13.991 21.454 1.00 24.56 1461 ASP A CA 1
ATOM 721 C C . ASP A 1 94 ? 28.169 14.462 20.111 1.00 25.89 1461 ASP A C 1
ATOM 722 O O . ASP A 1 94 ? 27.796 13.648 19.257 1.00 23.69 1461 ASP A O 1
ATOM 727 N N . LYS A 1 95 ? 28.121 15.781 19.932 1.00 25.51 1462 LYS A N 1
ATOM 728 C CA . LYS A 1 95 ? 27.628 16.389 18.698 1.00 26.69 1462 LYS A CA 1
ATOM 729 C C . LYS A 1 95 ? 26.346 15.741 18.205 1.00 26.62 1462 LYS A C 1
ATOM 730 O O . LYS A 1 95 ? 26.211 15.435 17.021 1.00 25.92 1462 LYS A O 1
ATOM 736 N N . SER A 1 96 ? 25.401 15.538 19.112 1.00 24.79 1463 SER A N 1
ATOM 737 C CA . SER A 1 96 ? 24.148 14.918 18.742 1.00 24.31 1463 SER A CA 1
ATOM 738 C C . SER A 1 96 ? 22.961 15.793 19.117 1.00 25.54 1463 SER A C 1
ATOM 739 O O . SER A 1 96 ? 22.939 16.403 20.188 1.00 26.81 1463 SER A O 1
ATOM 742 N N . ASP A 1 97 ? 21.978 15.850 18.221 1.00 24.99 1464 ASP A N 1
ATOM 743 C CA . ASP A 1 97 ? 20.782 16.655 18.435 1.00 27.14 1464 ASP A CA 1
ATOM 744 C C . ASP A 1 97 ? 19.546 15.777 18.504 1.00 25.86 1464 ASP A C 1
ATOM 745 O O . ASP A 1 97 ? 19.179 15.131 17.530 1.00 26.95 1464 ASP A O 1
ATOM 750 N N . GLY A 1 98 ? 18.911 15.753 19.669 1.00 25.83 1465 GLY A N 1
ATOM 751 C CA . GLY A 1 98 ? 17.726 14.939 19.843 1.00 25.26 1465 GLY A CA 1
ATOM 752 C C . GLY A 1 98 ? 18.091 13.516 20.211 1.00 25.11 1465 GLY A C 1
ATOM 753 O O . GLY A 1 98 ? 18.761 12.817 19.450 1.00 25.51 1465 GLY A O 1
ATOM 754 N N . GLY A 1 99 ? 17.649 13.088 21.388 1.00 25.36 1466 GLY A N 1
ATOM 755 C CA . GLY A 1 99 ? 17.936 11.743 21.846 1.00 24.32 1466 GLY A CA 1
ATOM 756 C C . GLY A 1 99 ? 17.082 11.380 23.043 1.00 23.65 1466 GLY A C 1
ATOM 757 O O . GLY A 1 99 ? 16.838 12.209 23.921 1.00 23.34 1466 GLY A O 1
ATOM 758 N N . ASN A 1 100 ? 16.618 10.137 23.077 1.00 23.20 1467 ASN A N 1
ATOM 759 C CA . ASN A 1 100 ? 15.793 9.672 24.179 1.00 24.25 1467 ASN A CA 1
ATOM 760 C C . ASN A 1 100 ? 16.296 8.339 24.710 1.00 22.45 1467 ASN A C 1
ATOM 761 O O . ASN A 1 100 ? 16.326 7.333 24.002 1.00 22.56 1467 ASN A O 1
ATOM 766 N N . ILE A 1 101 ? 16.691 8.358 25.974 1.00 22.37 1468 ILE A N 1
ATOM 767 C CA . ILE A 1 101 ? 17.244 7.192 26.636 1.00 22.20 1468 ILE A CA 1
ATOM 768 C C . ILE A 1 101 ? 16.323 6.660 27.715 1.00 21.85 1468 ILE A C 1
ATOM 769 O O . ILE A 1 101 ? 15.817 7.413 28.542 1.00 23.54 1468 ILE A O 1
ATOM 774 N N . TYR A 1 102 ? 16.107 5.353 27.703 1.00 23.05 1469 TYR A N 1
ATOM 775 C CA . TYR A 1 102 ? 15.269 4.723 28.705 1.00 24.23 1469 TYR A CA 1
ATOM 776 C C . TYR A 1 102 ? 16.118 3.702 29.433 1.00 21.87 1469 TYR A C 1
ATOM 777 O O . TYR A 1 102 ? 16.658 2.786 28.819 1.00 21.19 1469 TYR A O 1
ATOM 786 N N . LEU A 1 103 ? 16.251 3.887 30.740 1.00 19.89 1470 LEU A N 1
ATOM 787 C CA . LEU A 1 103 ? 17.053 2.992 31.561 1.00 21.15 1470 LEU A CA 1
ATOM 788 C C . LEU A 1 103 ? 16.190 2.063 32.396 1.00 21.85 1470 LEU A C 1
ATOM 789 O O . LEU A 1 103 ? 15.113 2.442 32.852 1.00 22.06 1470 LEU A O 1
ATOM 794 N N . SER A 1 104 ? 16.674 0.843 32.588 1.00 22.09 1471 SER A N 1
ATOM 795 C CA . SER A 1 104 ? 15.966 -0.138 33.389 1.00 22.70 1471 SER A CA 1
ATOM 796 C C . SER A 1 104 ? 16.398 0.087 34.830 1.00 22.86 1471 SER A C 1
ATOM 797 O O . SER A 1 104 ? 17.343 0.830 35.093 1.00 23.24 1471 SER A O 1
ATOM 800 N N . LYS A 1 105 ? 15.706 -0.558 35.759 1.00 24.68 1472 LYS A N 1
ATOM 801 C CA . LYS A 1 105 ? 16.039 -0.432 37.171 1.00 26.85 1472 LYS A CA 1
ATOM 802 C C . LYS A 1 105 ? 17.487 -0.867 37.414 1.00 26.08 1472 LYS A C 1
ATOM 803 O O . LYS A 1 105 ? 18.231 -0.215 38.149 1.00 25.03 1472 LYS A O 1
ATOM 809 N N . GLU A 1 106 ? 17.885 -1.966 36.782 1.00 25.35 1473 GLU A N 1
ATOM 810 C CA . GLU A 1 106 ? 19.242 -2.475 36.944 1.00 24.91 1473 GLU A CA 1
ATOM 811 C C . GLU A 1 106 ? 20.266 -1.440 36.500 1.00 25.13 1473 GLU A C 1
ATOM 812 O O . GLU A 1 106 ? 21.342 -1.315 37.096 1.00 25.49 1473 GLU A O 1
ATOM 818 N N . SER A 1 107 ? 19.911 -0.699 35.456 1.00 22.75 1474 SER A N 1
ATOM 819 C CA . SER A 1 107 ? 20.784 0.308 34.868 1.00 23.83 1474 SER A CA 1
ATOM 820 C C . SER A 1 107 ? 20.509 1.723 35.373 1.00 24.82 1474 SER A C 1
ATOM 821 O O . SER A 1 107 ? 20.947 2.706 34.763 1.00 25.22 1474 SER A O 1
ATOM 824 N N . LEU A 1 108 ? 19.807 1.829 36.495 1.00 23.17 1475 LEU A N 1
ATOM 825 C CA . LEU A 1 108 ? 19.465 3.135 37.049 1.00 22.00 1475 LEU A CA 1
ATOM 826 C C . LEU A 1 108 ? 20.640 4.093 37.296 1.00 22.32 1475 LEU A C 1
ATOM 827 O O . LEU A 1 108 ? 20.494 5.302 37.116 1.00 21.61 1475 LEU A O 1
ATOM 832 N N . ASN A 1 109 ? 21.802 3.568 37.678 1.00 21.89 1476 ASN A N 1
ATOM 833 C CA . ASN A 1 109 ? 22.955 4.424 37.989 1.00 24.31 1476 ASN A CA 1
ATOM 834 C C . ASN A 1 109 ? 23.918 4.729 36.847 1.00 24.72 1476 ASN A C 1
ATOM 835 O O . ASN A 1 109 ? 25.013 5.248 37.068 1.00 23.44 1476 ASN A O 1
ATOM 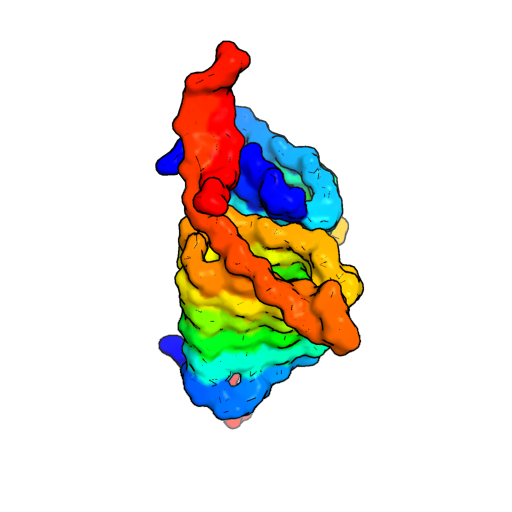840 N N . THR A 1 110 ? 23.504 4.419 35.628 1.00 23.67 1477 THR A N 1
ATOM 841 C CA . THR A 1 110 ? 24.342 4.649 34.466 1.00 25.42 1477 THR A CA 1
ATOM 842 C C . THR A 1 110 ? 24.800 6.104 34.348 1.00 25.21 1477 THR A C 1
ATOM 843 O O . THR A 1 110 ? 24.000 7.033 34.503 1.00 23.13 1477 THR A O 1
ATOM 847 N N . GLU A 1 111 ? 26.090 6.290 34.078 1.00 22.63 1478 GLU A N 1
ATOM 848 C CA . GLU A 1 111 ? 26.646 7.628 33.923 1.00 22.51 1478 GLU A CA 1
ATOM 849 C C . GLU A 1 111 ? 26.463 8.104 32.492 1.00 21.09 1478 GLU A C 1
ATOM 850 O O . GLU A 1 111 ? 26.707 7.366 31.538 1.00 20.19 1478 GLU A O 1
ATOM 856 N N . ILE A 1 112 ? 26.033 9.347 32.348 1.00 19.80 1479 ILE A N 1
ATOM 857 C CA . ILE A 1 112 ? 25.822 9.918 31.038 1.00 19.78 1479 ILE A CA 1
ATOM 858 C C . ILE A 1 112 ? 26.704 11.136 30.877 1.00 19.81 1479 ILE A C 1
ATOM 859 O O . ILE A 1 112 ? 26.618 12.089 31.656 1.00 18.56 1479 ILE A O 1
ATOM 864 N N . TYR A 1 113 ? 27.560 11.086 29.862 1.00 20.56 1480 TYR A N 1
ATOM 865 C CA . TYR A 1 113 ? 28.480 12.175 29.561 1.00 20.87 1480 TYR A CA 1
ATOM 866 C C . TYR A 1 113 ? 28.038 12.841 28.270 1.00 20.68 1480 TYR A C 1
ATOM 867 O O . TYR A 1 113 ? 27.795 12.166 27.262 1.00 22.30 1480 TYR A O 1
ATOM 876 N N . THR A 1 114 ? 27.925 14.164 28.295 1.00 19.68 1481 THR A N 1
ATOM 877 C CA . THR A 1 114 ? 27.510 14.893 27.106 1.00 21.93 1481 THR A CA 1
ATOM 878 C C . THR A 1 114 ? 28.488 15.971 26.693 1.00 23.29 1481 THR A C 1
ATOM 879 O O . THR A 1 114 ? 29.209 16.540 27.519 1.00 23.35 1481 THR A O 1
ATOM 883 N N . SER A 1 115 ? 28.488 16.241 25.396 1.00 24.57 1482 SER A N 1
ATOM 884 C CA . SER A 1 115 ? 29.344 17.247 24.795 1.00 26.24 1482 SER A CA 1
ATOM 885 C C . SER A 1 115 ? 28.633 17.724 23.532 1.00 26.52 1482 SER A C 1
ATOM 886 O O . SER A 1 115 ? 28.167 16.905 22.731 1.00 24.44 1482 SER A O 1
ATOM 889 N N . CYS A 1 116 ? 28.544 19.043 23.367 1.00 25.89 1483 CYS A N 1
ATOM 890 C CA . CYS A 1 116 ? 27.879 19.651 22.217 1.00 26.10 1483 CYS A CA 1
ATOM 891 C C . CYS A 1 116 ? 26.679 18.832 21.741 1.00 26.35 1483 CYS A C 1
ATOM 892 O O . CYS A 1 116 ? 26.610 18.425 20.580 1.00 26.47 1483 CYS A O 1
ATOM 895 N N . SER A 1 117 ? 25.740 18.585 22.644 1.00 23.86 1484 SER A N 1
ATOM 896 C CA . SER A 1 117 ? 24.548 17.825 22.301 1.00 26.22 1484 SER A CA 1
ATOM 897 C C . SER A 1 117 ? 23.310 18.592 22.747 1.00 25.57 1484 SER A C 1
ATOM 898 O O . SER A 1 117 ? 23.363 19.374 23.694 1.00 26.18 1484 SER A O 1
ATOM 901 N N . THR A 1 118 ? 22.193 18.359 22.070 1.00 26.67 1485 THR A N 1
ATOM 902 C CA . THR A 1 118 ? 20.960 19.067 22.388 1.00 27.50 1485 THR A CA 1
ATOM 903 C C . THR A 1 118 ? 19.746 18.160 22.429 1.00 27.22 1485 THR A C 1
ATOM 904 O O . THR A 1 118 ? 19.776 17.043 21.921 1.00 27.97 1485 THR A O 1
ATOM 908 N N . ALA A 1 119 ? 18.675 18.662 23.037 1.00 28.14 1486 ALA A N 1
ATOM 909 C CA . ALA A 1 119 ? 17.420 17.930 23.149 1.00 27.31 1486 ALA A CA 1
ATOM 910 C C . ALA A 1 119 ? 17.638 16.477 23.560 1.00 27.23 1486 ALA A C 1
ATOM 911 O O . ALA A 1 119 ? 17.151 15.554 22.904 1.00 29.28 1486 ALA A O 1
ATOM 913 N N . ILE A 1 120 ? 18.372 16.280 24.651 1.00 26.48 1487 ILE A N 1
ATOM 914 C CA . ILE A 1 120 ? 18.635 14.941 25.160 1.00 24.52 1487 ILE A CA 1
ATOM 915 C C . ILE A 1 120 ? 17.808 14.700 26.421 1.00 23.97 1487 ILE A C 1
ATOM 916 O O . ILE A 1 120 ? 17.843 15.497 27.354 1.00 24.62 1487 ILE A O 1
ATOM 921 N N . ASN A 1 121 ? 17.064 13.601 26.447 1.00 24.26 1488 ASN A N 1
ATOM 922 C CA . ASN A 1 121 ? 16.259 13.271 27.617 1.00 24.73 1488 ASN A CA 1
ATOM 923 C C . ASN A 1 121 ? 16.584 11.874 28.128 1.00 25.45 1488 ASN A C 1
ATOM 924 O O . ASN A 1 121 ? 16.788 10.941 27.347 1.00 26.15 1488 ASN A O 1
ATOM 929 N N . VAL A 1 122 ? 16.629 11.739 29.445 1.00 24.86 1489 VAL A N 1
ATOM 930 C CA . VAL A 1 122 ? 16.909 10.460 30.069 1.00 24.09 1489 VAL A CA 1
ATOM 931 C C . VAL A 1 122 ? 15.714 10.077 30.924 1.00 22.83 1489 VAL A C 1
ATOM 932 O O . VAL A 1 122 ? 15.252 10.863 31.741 1.00 21.85 1489 VAL A O 1
ATOM 936 N N . ASN A 1 123 ? 15.226 8.858 30.732 1.00 24.88 1490 ASN A N 1
ATOM 937 C CA . ASN A 1 123 ? 14.065 8.368 31.462 1.00 25.92 1490 ASN A CA 1
ATOM 938 C C . ASN A 1 123 ? 14.405 7.254 32.437 1.00 26.41 1490 ASN A C 1
ATOM 939 O O . ASN A 1 123 ? 14.950 6.215 32.051 1.00 25.98 1490 ASN A O 1
ATOM 944 N N . LEU A 1 124 ? 14.071 7.487 33.704 1.00 26.10 1491 LEU A N 1
ATOM 945 C CA . LEU A 1 124 ? 14.331 6.535 34.769 1.00 27.10 1491 LEU A CA 1
ATOM 946 C C . LEU A 1 124 ? 13.020 5.919 35.255 1.00 28.69 1491 LEU A C 1
ATOM 947 O O . LEU A 1 124 ? 12.012 6.616 35.410 1.00 28.39 1491 LEU A O 1
ATOM 952 N N . PRO A 1 125 ? 13.017 4.600 35.497 1.00 29.45 1492 PRO A N 1
ATOM 953 C CA . PRO A 1 125 ? 11.819 3.895 35.963 1.00 30.46 1492 PRO A CA 1
ATOM 954 C C . PRO A 1 125 ? 11.620 4.129 37.451 1.00 31.01 1492 PRO A C 1
ATOM 955 O O . PRO A 1 125 ? 11.537 3.177 38.224 1.00 30.64 1492 PRO A O 1
ATOM 959 N N . ILE A 1 126 ? 11.571 5.400 37.849 1.00 34.79 1493 ILE A N 1
ATOM 960 C CA . ILE A 1 126 ? 11.413 5.761 39.257 1.00 38.41 1493 ILE A CA 1
ATOM 961 C C . ILE A 1 126 ? 10.104 6.470 39.587 1.00 43.73 1493 ILE A C 1
ATOM 962 O O . ILE A 1 126 ? 9.963 7.047 40.668 1.00 43.03 1493 ILE A O 1
ATOM 967 N N . GLY A 1 127 ? 9.158 6.443 38.655 1.00 50.75 1494 GLY A N 1
ATOM 968 C CA . GLY A 1 127 ? 7.875 7.072 38.897 1.00 59.85 1494 GLY A CA 1
ATOM 969 C C . GLY A 1 127 ? 6.996 6.096 39.652 1.00 67.03 1494 GLY A C 1
ATOM 970 O O . GLY A 1 127 ? 7.483 5.081 40.151 1.00 67.07 1494 GLY A O 1
ATOM 971 N N . GLU A 1 128 ? 5.705 6.387 39.747 1.00 74.48 1495 GLU A N 1
ATOM 972 C CA . GLU A 1 128 ? 4.803 5.485 40.445 1.00 82.75 1495 GLU A CA 1
ATOM 973 C C . GLU A 1 128 ? 4.396 4.352 39.517 1.00 85.10 1495 GLU A C 1
ATOM 974 O O . GLU A 1 128 ? 4.173 4.568 38.328 1.00 85.54 1495 GLU A O 1
ATOM 980 N N . ASP A 1 129 ? 4.314 3.145 40.067 1.00 87.87 1496 ASP A N 1
ATOM 981 C CA . ASP A 1 129 ? 3.924 1.972 39.296 1.00 90.54 1496 ASP A CA 1
ATOM 982 C C . ASP A 1 129 ? 4.956 1.656 38.210 1.00 89.96 1496 ASP A C 1
ATOM 983 O O . ASP A 1 129 ? 4.601 1.324 37.077 1.00 90.56 1496 ASP A O 1
ATOM 988 N N . ASP A 1 130 ? 6.235 1.766 38.565 1.00 88.28 1497 ASP A N 1
ATOM 989 C CA . ASP A 1 130 ? 7.328 1.483 37.636 1.00 85.68 1497 ASP A CA 1
ATOM 990 C C . ASP A 1 130 ? 7.385 2.443 36.448 1.00 80.89 1497 ASP A C 1
ATOM 991 O O . ASP A 1 130 ? 8.283 2.346 35.611 1.00 80.85 1497 ASP A O 1
ATOM 996 N N . ASP A 1 131 ? 6.431 3.369 36.381 1.00 74.40 1498 ASP A N 1
ATOM 997 C CA . ASP A 1 131 ? 6.370 4.332 35.285 1.00 66.80 1498 ASP A CA 1
ATOM 998 C C . ASP A 1 131 ? 7.608 5.213 35.155 1.00 61.19 1498 ASP A C 1
ATOM 999 O O . ASP A 1 131 ? 8.247 5.568 36.146 1.00 58.72 1498 ASP A O 1
ATOM 1004 N N . TYR A 1 132 ? 7.931 5.562 33.914 1.00 55.04 1499 TYR A N 1
ATOM 1005 C CA . TYR A 1 132 ? 9.087 6.394 33.614 1.00 49.33 1499 TYR A CA 1
ATOM 1006 C C . TYR A 1 132 ? 8.896 7.853 33.990 1.00 44.78 1499 TYR A C 1
ATOM 1007 O O . TYR A 1 132 ? 7.782 8.368 34.022 1.00 43.73 1499 TYR A O 1
ATOM 1016 N N . VAL A 1 133 ? 10.011 8.513 34.263 1.00 39.61 1500 VAL A N 1
ATOM 1017 C CA . VAL A 1 133 ? 10.021 9.921 34.614 1.00 35.27 1500 VAL A CA 1
ATOM 1018 C C . VAL A 1 133 ? 11.149 10.528 33.788 1.00 34.32 1500 VAL A C 1
ATOM 1019 O O . VAL A 1 133 ? 12.294 10.056 33.831 1.00 31.72 1500 VAL A O 1
ATOM 1023 N N . GLU A 1 134 ? 10.820 11.567 33.028 1.00 31.73 1501 GLU A N 1
ATOM 1024 C CA . GLU A 1 134 ? 11.785 12.204 32.142 1.00 31.27 1501 GLU A CA 1
ATOM 1025 C C . GLU A 1 134 ? 12.652 13.299 32.749 1.00 30.41 1501 GLU A C 1
ATOM 1026 O O . GLU A 1 134 ? 12.176 14.144 33.506 1.00 31.81 1501 GLU A O 1
ATOM 1032 N N . PHE A 1 135 ? 13.932 13.280 32.390 1.00 28.58 1502 PHE A N 1
ATOM 1033 C CA . PHE A 1 135 ? 14.890 14.268 32.865 1.00 26.70 1502 PHE A CA 1
ATOM 1034 C C . PHE A 1 135 ? 15.590 14.914 31.672 1.00 27.68 1502 PHE A C 1
ATOM 1035 O O . PHE A 1 135 ? 16.428 14.292 31.019 1.00 27.85 1502 PHE A O 1
ATOM 1043 N N . PRO A 1 136 ? 15.232 16.168 31.351 1.00 27.36 1503 PRO A N 1
ATOM 1044 C CA . PRO A 1 136 ? 15.864 16.856 30.222 1.00 27.48 1503 PRO A CA 1
ATOM 1045 C C . PRO A 1 136 ? 17.299 17.174 30.622 1.00 26.84 1503 PRO A C 1
ATOM 1046 O O . PRO A 1 136 ? 17.544 17.633 31.733 1.00 26.35 1503 PRO A O 1
ATOM 1050 N N . ILE A 1 137 ? 18.246 16.939 29.725 1.00 27.40 1504 ILE A N 1
ATOM 1051 C CA . ILE A 1 137 ? 19.651 17.189 30.044 1.00 26.74 1504 ILE A CA 1
ATOM 1052 C C . ILE A 1 137 ? 20.080 18.627 29.783 1.00 25.58 1504 ILE A C 1
ATOM 1053 O O . ILE A 1 137 ? 19.966 19.124 28.667 1.00 27.46 1504 ILE A O 1
ATOM 1058 N N . PRO A 1 138 ? 20.581 19.316 30.819 1.00 25.83 1505 PRO A N 1
ATOM 1059 C CA . PRO A 1 138 ? 21.031 20.709 30.694 1.00 25.73 1505 PRO A CA 1
ATOM 1060 C C . PRO A 1 138 ? 22.149 20.847 29.651 1.00 26.21 1505 PRO A C 1
ATOM 1061 O O . PRO A 1 138 ? 22.968 19.940 29.491 1.00 26.44 1505 PRO A O 1
ATOM 1065 N N . GLU A 1 139 ? 22.187 21.984 28.956 1.00 26.24 1506 GLU A N 1
ATOM 1066 C CA . GLU A 1 139 ? 23.164 22.191 27.890 1.00 26.52 1506 GLU A CA 1
ATOM 1067 C C . GLU A 1 139 ? 24.180 23.314 28.067 1.00 27.53 1506 GLU A C 1
ATOM 1068 O O . GLU A 1 139 ? 25.191 23.353 27.360 1.00 26.34 1506 GLU A O 1
ATOM 1074 N N . GLN A 1 140 ? 23.922 24.233 28.991 1.00 27.60 1507 GLN A N 1
ATOM 1075 C CA . GLN A 1 140 ? 24.849 25.338 29.201 1.00 28.06 1507 GLN A CA 1
ATOM 1076 C C . GLN A 1 140 ? 25.590 25.279 30.517 1.00 25.47 1507 GLN A C 1
ATOM 1077 O O . GLN A 1 140 ? 25.129 24.666 31.477 1.00 24.26 1507 GLN A O 1
ATOM 1083 N N . MET A 1 141 ? 26.735 25.951 30.545 1.00 24.80 1508 MET A N 1
ATOM 1084 C CA . MET A 1 141 ? 27.565 26.049 31.732 1.00 26.56 1508 MET A CA 1
ATOM 1085 C C . MET A 1 141 ? 27.798 27.526 32.020 1.00 25.90 1508 MET A C 1
ATOM 1086 O O . MET A 1 141 ? 27.792 28.347 31.105 1.00 24.53 1508 MET A O 1
ATOM 1091 N N . LYS A 1 142 ? 27.979 27.861 33.293 1.00 26.09 1509 LYS A N 1
ATOM 1092 C CA . LYS A 1 142 ? 28.253 29.236 33.691 1.00 25.95 1509 LYS A CA 1
ATOM 1093 C C . LYS A 1 142 ? 29.633 29.225 34.340 1.00 24.33 1509 LYS A C 1
ATOM 1094 O O . LYS A 1 142 ? 29.949 28.328 35.119 1.00 21.14 1509 LYS A O 1
ATOM 1100 N N . HIS A 1 143 ? 30.451 30.218 34.020 1.00 24.53 1510 HIS A N 1
ATOM 1101 C CA . HIS A 1 143 ? 31.805 30.288 34.569 1.00 24.39 1510 HIS A CA 1
ATOM 1102 C C . HIS A 1 143 ? 32.097 31.703 35.047 1.00 23.91 1510 HIS A C 1
ATOM 1103 O O . HIS A 1 143 ? 31.836 32.668 34.327 1.00 22.33 1510 HIS A O 1
ATOM 1110 N N . SER A 1 144 ? 32.643 31.830 36.253 1.00 23.35 1511 SER A N 1
ATOM 1111 C CA . SER A 1 144 ? 32.977 33.152 36.775 1.00 23.57 1511 SER A CA 1
ATOM 1112 C C . SER A 1 144 ? 33.885 33.095 37.988 1.00 22.15 1511 SER A C 1
ATOM 1113 O O . SER A 1 144 ? 33.980 32.074 38.663 1.00 21.39 1511 SER A O 1
ATOM 1116 N N . PHE A 1 145 ? 34.539 34.215 38.268 1.00 21.55 1512 PHE A N 1
ATOM 1117 C CA . PHE A 1 145 ? 35.393 34.298 39.432 1.00 22.11 1512 PHE A CA 1
ATOM 1118 C C . PHE A 1 145 ? 34.530 34.818 40.578 1.00 21.78 1512 PHE A C 1
ATOM 1119 O O . PHE A 1 145 ? 33.866 35.849 40.454 1.00 20.41 1512 PHE A O 1
ATOM 1127 N N . ALA A 1 146 ? 34.534 34.088 41.688 1.00 20.34 1513 ALA A N 1
ATOM 1128 C CA . ALA A 1 146 ? 33.749 34.471 42.852 1.00 21.89 1513 ALA A CA 1
ATOM 1129 C C . ALA A 1 146 ? 34.319 33.845 44.116 1.00 21.91 1513 ALA A C 1
ATOM 1130 O O . ALA A 1 146 ? 34.812 32.719 44.099 1.00 20.18 1513 ALA A O 1
ATOM 1132 N N . ASP A 1 147 ? 34.264 34.596 45.209 1.00 22.72 1514 ASP A N 1
ATOM 1133 C CA . ASP A 1 147 ? 34.762 34.111 46.483 1.00 22.86 1514 ASP A CA 1
ATOM 1134 C C . ASP A 1 147 ? 36.204 33.635 46.387 1.00 23.04 1514 ASP A C 1
ATOM 1135 O O . ASP A 1 147 ? 36.558 32.573 46.896 1.00 22.24 1514 ASP A O 1
ATOM 1140 N N . GLY A 1 148 ? 37.034 34.439 45.730 1.00 24.19 1515 GLY A N 1
ATOM 1141 C CA . GLY A 1 148 ? 38.443 34.113 45.587 1.00 25.88 1515 GLY A CA 1
ATOM 1142 C C . GLY A 1 148 ? 38.794 33.003 44.613 1.00 27.89 1515 GLY A C 1
ATOM 1143 O O . GLY A 1 148 ? 39.960 32.625 44.515 1.00 27.37 1515 GLY A O 1
ATOM 1144 N N . LYS A 1 149 ? 37.811 32.477 43.886 1.00 29.81 1516 LYS A N 1
ATOM 1145 C CA . LYS A 1 149 ? 38.094 31.399 42.946 1.00 31.70 1516 LYS A CA 1
ATOM 1146 C C . LYS A 1 149 ? 37.229 31.380 41.690 1.00 29.25 1516 LYS A C 1
ATOM 1147 O O . LYS A 1 149 ? 36.062 31.765 41.709 1.00 26.18 1516 LYS A O 1
ATOM 1153 N N . PHE A 1 150 ? 37.824 30.922 40.594 1.00 29.40 1517 PHE A N 1
ATOM 1154 C CA . PHE A 1 150 ? 37.132 30.822 39.316 1.00 30.34 1517 PHE A CA 1
ATOM 1155 C C . PHE A 1 150 ? 36.488 29.451 39.253 1.00 30.54 1517 PHE A C 1
ATOM 1156 O O . PHE A 1 150 ? 37.168 28.432 39.317 1.00 30.33 1517 PHE A O 1
ATOM 1164 N N . LYS A 1 151 ? 35.171 29.429 39.120 1.00 31.65 1518 LYS A N 1
ATOM 1165 C CA . LYS A 1 151 ? 34.444 28.174 39.096 1.00 33.32 1518 LYS A CA 1
ATOM 1166 C C . LYS A 1 151 ? 33.461 27.995 37.946 1.00 31.00 1518 LYS A C 1
ATOM 1167 O O . LYS A 1 151 ? 32.883 28.957 37.437 1.00 29.39 1518 LYS A O 1
ATOM 1173 N N . SER A 1 152 ? 33.286 26.736 37.555 1.00 27.79 1519 SER A N 1
ATOM 1174 C CA . SER A 1 152 ? 32.378 26.361 36.482 1.00 26.91 1519 SER A CA 1
ATOM 1175 C C . SER A 1 152 ? 31.196 25.609 37.081 1.00 25.70 1519 SER A C 1
ATOM 1176 O O . SER A 1 152 ? 31.330 24.942 38.105 1.00 26.39 1519 SER A O 1
ATOM 1179 N N . ALA A 1 153 ? 30.041 25.718 36.441 1.00 24.01 1520 ALA A N 1
ATOM 1180 C CA . ALA A 1 153 ? 28.842 25.045 36.921 1.00 24.41 1520 ALA A CA 1
ATOM 1181 C C . ALA A 1 153 ? 27.830 24.852 35.798 1.00 24.35 1520 ALA A C 1
ATOM 1182 O O . ALA A 1 153 ? 27.844 25.564 34.792 1.00 22.03 1520 ALA A O 1
ATOM 1184 N N . VAL A 1 154 ? 26.960 23.867 35.974 1.00 25.74 1521 VAL A N 1
ATOM 1185 C CA . VAL A 1 154 ? 25.922 23.592 35.004 1.00 28.06 1521 VAL A CA 1
ATOM 1186 C C . VAL A 1 154 ? 24.902 24.705 35.180 1.00 31.23 1521 VAL A C 1
ATOM 1187 O O . VAL A 1 154 ? 24.505 24.996 36.305 1.00 31.71 1521 VAL A O 1
ATOM 1191 N N . PHE A 1 155 ? 24.479 25.343 34.096 1.00 33.32 1522 PHE A N 1
ATOM 1192 C CA . PHE A 1 155 ? 23.484 26.392 34.251 1.00 36.20 1522 PHE A CA 1
ATOM 1193 C C . PHE A 1 155 ? 22.094 25.798 34.425 1.00 38.98 1522 PHE A C 1
ATOM 1194 O O . PHE A 1 155 ? 21.675 24.933 33.659 1.00 35.53 1522 PHE A O 1
ATOM 1202 N N . GLU A 1 156 ? 21.390 26.287 35.440 1.00 45.23 1523 GLU A N 1
ATOM 1203 C CA . GLU A 1 156 ? 20.038 25.840 35.764 1.00 51.39 1523 GLU A CA 1
ATOM 1204 C C . GLU A 1 156 ? 19.177 27.098 35.895 1.00 52.68 1523 GLU A C 1
ATOM 1205 O O . GLU A 1 156 ? 19.529 28.017 36.635 1.00 51.65 1523 GLU A O 1
ATOM 1211 N N . HIS A 1 157 ? 18.058 27.148 35.177 1.00 55.19 1524 HIS A N 1
ATOM 1212 C CA . HIS A 1 157 ? 17.171 28.312 35.235 1.00 57.49 1524 HIS A CA 1
ATOM 1213 C C . HIS A 1 157 ? 16.194 28.251 36.416 1.00 57.72 1524 HIS A C 1
ATOM 1214 O O . HIS A 1 157 ? 15.910 27.137 36.906 1.00 57.37 1524 HIS A O 1
ATOM 1221 N N . MET B 1 1 ? 43.272 22.418 18.392 1.00 63.55 2368 MET B N 1
ATOM 1222 C CA . MET B 1 1 ? 42.988 21.829 19.732 1.00 63.79 2368 MET B CA 1
ATOM 1223 C C . MET B 1 1 ? 44.285 21.569 20.506 1.00 62.13 2368 MET B C 1
ATOM 1224 O O . MET B 1 1 ? 45.268 21.082 19.942 1.00 62.78 2368 MET B O 1
ATOM 1229 N N . PRO B 1 2 ? 44.304 21.901 21.810 1.00 59.29 2369 PRO B N 1
ATOM 1230 C CA . PRO B 1 2 ? 45.489 21.694 22.651 1.00 56.35 2369 PRO B CA 1
ATOM 1231 C C . PRO B 1 2 ? 45.581 20.247 23.147 1.00 53.55 2369 PRO B C 1
ATOM 1232 O O . PRO B 1 2 ? 44.584 19.523 23.156 1.00 53.50 2369 PRO B O 1
ATOM 1236 N N . PRO B 1 3 ? 46.782 19.812 23.568 1.00 49.68 2370 PRO B N 1
ATOM 1237 C CA . PRO B 1 3 ? 47.024 18.454 24.070 1.00 45.65 2370 PRO B CA 1
ATOM 1238 C C . PRO B 1 3 ? 45.953 17.991 25.049 1.00 42.57 2370 PRO B C 1
ATOM 1239 O O . PRO B 1 3 ? 45.581 18.721 25.963 1.00 42.57 2370 PRO B O 1
ATOM 1243 N N . ARG B 1 4 ? 45.461 16.773 24.853 1.00 39.25 2371 ARG B N 1
ATOM 1244 C CA . ARG B 1 4 ? 44.428 16.220 25.722 1.00 35.97 2371 ARG B CA 1
ATOM 1245 C C . ARG B 1 4 ? 44.832 14.838 26.211 1.00 34.70 2371 ARG B C 1
ATOM 1246 O O . ARG B 1 4 ? 45.252 13.986 25.429 1.00 32.50 2371 ARG B O 1
ATOM 1254 N N . LYS B 1 5 ? 44.698 14.622 27.511 1.00 33.80 2372 LYS B N 1
ATOM 1255 C CA . LYS B 1 5 ? 45.043 13.343 28.103 1.00 34.35 2372 LYS B CA 1
ATOM 1256 C C . LYS B 1 5 ? 44.151 13.192 29.320 1.00 33.48 2372 LYS B C 1
ATOM 1257 O O . LYS B 1 5 ? 44.563 13.480 30.440 1.00 35.38 2372 LYS B O 1
ATOM 1263 N N . GLU B 1 6 ? 42.917 12.756 29.099 1.00 31.23 2373 GLU B N 1
ATOM 1264 C CA . GLU B 1 6 ? 41.996 12.618 30.210 1.00 31.38 2373 GLU B CA 1
ATOM 1265 C C . GLU B 1 6 ? 41.136 11.371 30.200 1.00 28.74 2373 GLU B C 1
ATOM 1266 O O . GLU B 1 6 ? 40.798 10.821 29.154 1.00 28.48 2373 GLU B O 1
ATOM 1272 N N . LEU B 1 7 ? 40.799 10.930 31.399 1.00 27.10 2374 LEU B N 1
ATOM 1273 C CA . LEU B 1 7 ? 39.961 9.773 31.593 1.00 27.40 2374 LEU B CA 1
ATOM 1274 C C . LEU B 1 7 ? 38.540 10.282 31.817 1.00 27.61 2374 LEU B C 1
ATOM 1275 O O . LEU B 1 7 ? 38.277 10.993 32.784 1.00 27.46 2374 LEU B O 1
ATOM 1280 N N . VAL B 1 8 ? 37.639 9.945 30.900 1.00 27.97 2375 VAL B N 1
ATOM 1281 C CA . VAL B 1 8 ? 36.238 10.341 31.013 1.00 25.41 2375 VAL B CA 1
ATOM 1282 C C . VAL B 1 8 ? 35.478 9.051 31.304 1.00 26.43 2375 VAL B C 1
ATOM 1283 O O . VAL B 1 8 ? 35.170 8.272 30.389 1.00 27.14 2375 VAL B O 1
ATOM 1287 N N . GLY B 1 9 ? 35.183 8.824 32.580 1.00 24.91 2376 GLY B N 1
ATOM 1288 C CA . GLY B 1 9 ? 34.494 7.608 32.964 1.00 24.35 2376 GLY B CA 1
ATOM 1289 C C . GLY B 1 9 ? 35.508 6.486 32.848 1.00 25.35 2376 GLY B C 1
ATOM 1290 O O . GLY B 1 9 ? 36.486 6.452 33.597 1.00 24.87 2376 GLY B O 1
ATOM 1291 N N . ASN B 1 10 ? 35.286 5.575 31.905 1.00 25.02 2377 ASN B N 1
ATOM 1292 C CA . ASN B 1 10 ? 36.203 4.469 31.687 1.00 24.04 2377 ASN B CA 1
ATOM 1293 C C . ASN B 1 10 ? 36.842 4.582 30.304 1.00 24.13 2377 ASN B C 1
ATOM 1294 O O . ASN B 1 10 ? 37.294 3.585 29.741 1.00 25.53 2377 ASN B O 1
ATOM 1299 N N . LYS B 1 11 ? 36.876 5.794 29.761 1.00 23.52 2378 LYS B N 1
ATOM 1300 C CA . LYS B 1 11 ? 37.453 6.022 28.441 1.00 25.08 2378 LYS B CA 1
ATOM 1301 C C . LYS B 1 11 ? 38.590 7.044 28.481 1.00 25.50 2378 LYS B C 1
ATOM 1302 O O . LYS B 1 11 ? 38.385 8.188 28.891 1.00 25.95 2378 LYS B O 1
ATOM 1308 N N . TRP B 1 12 ? 39.783 6.627 28.059 1.00 24.50 2379 TRP B N 1
ATOM 1309 C CA . TRP B 1 12 ? 40.942 7.524 28.017 1.00 23.88 2379 TRP B CA 1
ATOM 1310 C C . TRP B 1 12 ? 41.022 8.168 26.642 1.00 24.38 2379 TRP B C 1
ATOM 1311 O O . TRP B 1 12 ? 40.880 7.487 25.624 1.00 25.07 2379 TRP B O 1
ATOM 1322 N N . PHE B 1 13 ? 41.249 9.477 26.612 1.00 24.86 2380 PHE B N 1
ATOM 1323 C CA . PHE B 1 13 ? 41.387 10.183 25.348 1.00 24.61 2380 PHE B CA 1
ATOM 1324 C C . PHE B 1 13 ? 42.759 10.837 25.297 1.00 25.36 2380 PHE B C 1
ATOM 1325 O O . PHE B 1 13 ? 43.112 11.633 26.170 1.00 26.81 2380 PHE B O 1
ATOM 1333 N N . ILE B 1 14 ? 43.537 10.484 24.282 1.00 25.89 2381 ILE B N 1
ATOM 1334 C CA . ILE B 1 14 ? 44.868 11.049 24.091 1.00 26.84 2381 ILE B CA 1
ATOM 1335 C C . ILE B 1 14 ? 44.835 11.676 22.713 1.00 27.83 2381 ILE B C 1
ATOM 1336 O O . ILE B 1 14 ? 44.820 10.973 21.705 1.00 28.17 2381 ILE B O 1
ATOM 1341 N N . GLU B 1 15 ? 44.813 13.002 22.666 1.00 28.59 2382 GLU B N 1
ATOM 1342 C CA . GLU B 1 15 ? 44.721 13.684 21.386 1.00 31.71 2382 GLU B CA 1
ATOM 1343 C C . GLU B 1 15 ? 45.578 14.933 21.291 1.00 33.08 2382 GLU B C 1
ATOM 1344 O O . GLU B 1 15 ? 46.022 15.487 22.297 1.00 33.03 2382 GLU B O 1
ATOM 1350 N N . ASN B 1 16 ? 45.819 15.353 20.057 1.00 35.83 2383 ASN B N 1
ATOM 1351 C CA . ASN B 1 16 ? 46.574 16.563 19.776 1.00 38.43 2383 ASN B CA 1
ATOM 1352 C C . ASN B 1 16 ? 47.994 16.664 20.326 1.00 40.17 2383 ASN B C 1
ATOM 1353 O O . ASN B 1 16 ? 48.429 17.750 20.704 1.00 42.08 2383 ASN B O 1
ATOM 1358 N N . TYR B 1 17 ? 48.716 15.548 20.377 1.00 40.99 2384 TYR B N 1
ATOM 1359 C CA . TYR B 1 17 ? 50.100 15.576 20.841 1.00 42.21 2384 TYR B CA 1
ATOM 1360 C C . TYR B 1 17 ? 51.007 15.602 19.613 1.00 45.44 2384 TYR B C 1
ATOM 1361 O O . TYR B 1 17 ? 50.794 14.842 18.663 1.00 43.24 2384 TYR B O 1
ATOM 1370 N N . GLU B 1 18 ? 52.010 16.477 19.635 1.00 49.38 2385 GLU B N 1
ATOM 1371 C CA . GLU B 1 18 ? 52.944 16.607 18.518 1.00 54.25 2385 GLU B CA 1
ATOM 1372 C C . GLU B 1 18 ? 54.380 16.454 19.012 1.00 55.47 2385 GLU B C 1
ATOM 1373 O O . GLU B 1 18 ? 54.712 16.886 20.117 1.00 55.97 2385 GLU B O 1
ATOM 1379 N N . ASN B 1 19 ? 55.220 15.841 18.183 1.00 57.46 2386 ASN B N 1
ATOM 1380 C CA . ASN B 1 19 ? 56.635 15.622 18.491 1.00 59.25 2386 ASN B CA 1
ATOM 1381 C C . ASN B 1 19 ? 56.944 15.534 19.978 1.00 60.08 2386 ASN B C 1
ATOM 1382 O O . ASN B 1 19 ? 57.473 16.478 20.567 1.00 60.29 2386 ASN B O 1
ATOM 1387 N N . GLU B 1 20 ? 56.617 14.398 20.581 1.00 61.10 2387 GLU B N 1
ATOM 1388 C CA . GLU B 1 20 ? 56.866 14.190 22.000 1.00 61.60 2387 GLU B CA 1
ATOM 1389 C C . GLU B 1 20 ? 58.161 13.430 22.228 1.00 62.45 2387 GLU B C 1
ATOM 1390 O O . GLU B 1 20 ? 58.284 12.264 21.857 1.00 63.22 2387 GLU B O 1
ATOM 1396 N N . THR B 1 21 ? 59.128 14.103 22.838 1.00 62.73 2388 THR B N 1
ATOM 1397 C CA . THR B 1 21 ? 60.419 13.498 23.122 1.00 62.60 2388 THR B CA 1
ATOM 1398 C C . THR B 1 21 ? 60.289 12.376 24.149 1.00 61.86 2388 THR B C 1
ATOM 1399 O O . THR B 1 21 ? 61.029 11.392 24.105 1.00 61.77 2388 THR B O 1
ATOM 1403 N N . GLU B 1 22 ? 59.339 12.527 25.067 1.00 60.39 2389 GLU B N 1
ATOM 1404 C CA . GLU B 1 22 ? 59.113 11.537 26.115 1.00 58.24 2389 GLU B CA 1
ATOM 1405 C C . GLU B 1 22 ? 57.891 10.670 25.847 1.00 55.15 2389 GLU B C 1
ATOM 1406 O O . GLU B 1 22 ? 56.939 11.103 25.196 1.00 53.55 2389 GLU B O 1
ATOM 1412 N N . SER B 1 23 ? 57.928 9.443 26.358 1.00 50.97 2390 SER B N 1
ATOM 1413 C CA . SER B 1 23 ? 56.822 8.512 26.200 1.00 47.79 2390 SER B CA 1
ATOM 1414 C C . SER B 1 23 ? 55.610 8.987 26.990 1.00 45.42 2390 SER B C 1
ATOM 1415 O O . SER B 1 23 ? 55.737 9.463 28.120 1.00 44.60 2390 SER B O 1
ATOM 1418 N N . LEU B 1 24 ? 54.433 8.861 26.390 1.00 42.08 2391 LEU B N 1
ATOM 1419 C CA . LEU B 1 24 ? 53.207 9.254 27.061 1.00 38.88 2391 LEU B CA 1
ATOM 1420 C C . LEU B 1 24 ? 52.683 7.992 27.736 1.00 37.97 2391 LEU B C 1
ATOM 1421 O O . LEU B 1 24 ? 52.127 7.112 27.081 1.00 38.84 2391 LEU B O 1
ATOM 1426 N N . VAL B 1 25 ? 52.874 7.903 29.048 1.00 36.25 2392 VAL B N 1
ATOM 1427 C CA . VAL B 1 25 ? 52.459 6.734 29.812 1.00 33.60 2392 VAL B CA 1
ATOM 1428 C C . VAL B 1 25 ? 51.045 6.807 30.369 1.00 33.89 2392 VAL B C 1
ATOM 1429 O O . VAL B 1 25 ? 50.623 7.834 30.891 1.00 34.00 2392 VAL B O 1
ATOM 1433 N N . ILE B 1 26 ? 50.318 5.701 30.248 1.00 32.86 2393 ILE B N 1
ATOM 1434 C CA . ILE B 1 26 ? 48.962 5.612 30.772 1.00 32.66 2393 ILE B CA 1
ATOM 1435 C C . ILE B 1 26 ? 48.853 4.390 31.677 1.00 33.51 2393 ILE B C 1
ATOM 1436 O O . ILE B 1 26 ? 48.944 3.254 31.202 1.00 35.65 2393 ILE B O 1
ATOM 1441 N N . ASP B 1 27 ? 48.682 4.613 32.975 1.00 32.16 2394 ASP B N 1
ATOM 1442 C CA . ASP B 1 27 ? 48.511 3.498 33.897 1.00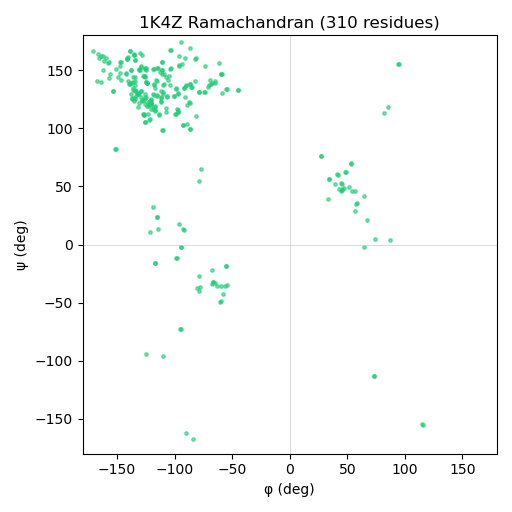 32.42 2394 ASP B CA 1
ATOM 1443 C C . ASP B 1 27 ? 47.008 3.220 33.855 1.00 31.70 2394 ASP B C 1
ATOM 1444 O O . ASP B 1 27 ? 46.210 3.910 34.491 1.00 30.91 2394 ASP B O 1
ATOM 1449 N N . ALA B 1 28 ? 46.625 2.212 33.083 1.00 31.41 2395 ALA B N 1
ATOM 1450 C CA . ALA B 1 28 ? 45.220 1.884 32.908 1.00 30.65 2395 ALA B CA 1
ATOM 1451 C C . ALA B 1 28 ? 44.713 0.674 33.667 1.00 30.32 2395 ALA B C 1
ATOM 1452 O O . ALA B 1 28 ? 45.491 -0.116 34.193 1.00 31.04 2395 ALA B O 1
ATOM 1454 N N . ASN B 1 29 ? 43.386 0.549 33.708 1.00 31.91 2396 ASN B N 1
ATOM 1455 C CA . ASN B 1 29 ? 42.700 -0.554 34.372 1.00 31.17 2396 ASN B CA 1
ATOM 1456 C C . ASN B 1 29 ? 41.966 -1.388 33.323 1.00 31.01 2396 ASN B C 1
ATOM 1457 O O . ASN B 1 29 ? 41.564 -0.875 32.278 1.00 30.48 2396 ASN B O 1
ATOM 1462 N N . LYS B 1 30 ? 41.789 -2.673 33.613 1.00 31.31 2397 LYS B N 1
ATOM 1463 C CA . LYS B 1 30 ? 41.143 -3.602 32.688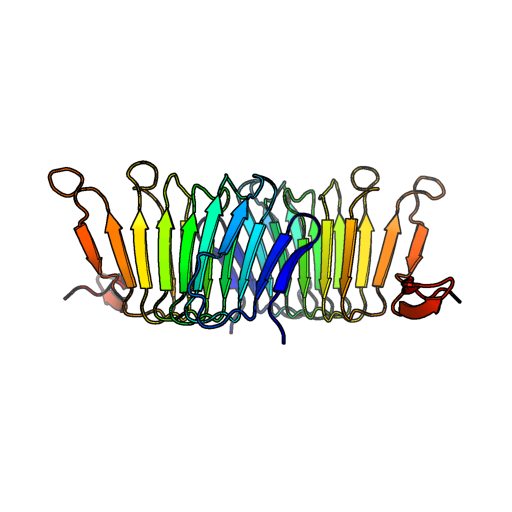 1.00 32.51 2397 LYS B CA 1
ATOM 1464 C C . LYS B 1 30 ? 39.748 -3.221 32.190 1.00 31.45 2397 LYS B C 1
ATOM 1465 O O . LYS B 1 30 ? 39.290 -3.738 31.174 1.00 30.54 2397 LYS B O 1
ATOM 1471 N N . ASP B 1 31 ? 39.069 -2.319 32.887 1.00 29.97 2398 ASP B N 1
ATOM 1472 C CA . ASP B 1 31 ? 37.735 -1.921 32.456 1.00 29.70 2398 ASP B CA 1
ATOM 1473 C C . ASP B 1 31 ? 37.768 -0.662 31.589 1.00 27.89 2398 ASP B C 1
ATOM 1474 O O . ASP B 1 31 ? 36.727 -0.210 31.110 1.00 29.14 2398 ASP B O 1
ATOM 1479 N N . GLU B 1 32 ? 38.956 -0.101 31.388 1.00 24.53 2399 GLU B N 1
ATOM 1480 C CA . GLU B 1 32 ? 39.097 1.122 30.605 1.00 24.23 2399 GLU B CA 1
ATOM 1481 C C . GLU B 1 32 ? 39.466 0.898 29.144 1.00 23.77 2399 GLU B C 1
ATOM 1482 O O . GLU B 1 32 ? 40.059 -0.122 28.783 1.00 24.12 2399 GLU B O 1
ATOM 1488 N N . SER B 1 33 ? 39.103 1.861 28.303 1.00 21.87 2400 SER B N 1
ATOM 1489 C CA . SER B 1 33 ? 39.405 1.785 26.882 1.00 24.77 2400 SER B CA 1
ATOM 1490 C C . SER B 1 33 ? 40.295 2.960 26.509 1.00 23.77 2400 SER B C 1
ATOM 1491 O O . SER B 1 33 ? 40.219 4.019 27.124 1.00 24.75 2400 SER B O 1
ATOM 1494 N N . ILE B 1 34 ? 41.135 2.769 25.497 1.00 22.38 2401 ILE B N 1
ATOM 1495 C CA . ILE B 1 34 ? 42.062 3.807 25.076 1.00 19.88 2401 ILE B CA 1
ATOM 1496 C C . ILE B 1 34 ? 41.789 4.332 23.672 1.00 19.87 2401 ILE B C 1
ATOM 1497 O O . ILE B 1 34 ? 41.661 3.561 22.722 1.00 19.97 2401 ILE B O 1
ATOM 1502 N N . PHE B 1 35 ? 41.692 5.649 23.547 1.00 20.44 2402 PHE B N 1
ATOM 1503 C CA . PHE B 1 35 ? 41.484 6.254 22.242 1.00 22.73 2402 PHE B CA 1
ATOM 1504 C C . PHE B 1 35 ? 42.599 7.257 21.988 1.00 23.26 2402 PHE B C 1
ATOM 1505 O O . PHE B 1 35 ? 42.762 8.224 22.731 1.00 21.63 2402 PHE B O 1
ATOM 1513 N N . ILE B 1 36 ? 43.366 7.013 20.935 1.00 22.35 2403 ILE B N 1
ATOM 1514 C CA . ILE B 1 36 ? 44.461 7.886 20.565 1.00 24.14 2403 ILE B CA 1
ATOM 1515 C C . ILE B 1 36 ? 44.149 8.467 19.196 1.00 26.55 2403 ILE B C 1
ATOM 1516 O O . ILE B 1 36 ? 44.008 7.728 18.222 1.00 28.42 2403 ILE B O 1
ATOM 1521 N N . GLY B 1 37 ? 44.034 9.788 19.124 1.00 27.19 2404 GLY B N 1
ATOM 1522 C CA . GLY B 1 37 ? 43.727 10.427 17.860 1.00 28.89 2404 GLY B CA 1
ATOM 1523 C C . GLY B 1 37 ? 44.473 11.728 17.641 1.00 31.31 2404 GLY B C 1
ATOM 1524 O O . GLY B 1 37 ? 44.964 12.346 18.589 1.00 31.34 2404 GLY B O 1
ATOM 1525 N N . LYS B 1 38 ? 44.564 12.135 16.378 1.00 33.75 2405 LYS B N 1
ATOM 1526 C CA . LYS B 1 38 ? 45.233 13.371 15.991 1.00 36.78 2405 LYS B CA 1
ATOM 1527 C C . LYS B 1 38 ? 46.533 13.613 16.749 1.00 37.06 2405 LYS B C 1
ATOM 1528 O O . LYS B 1 38 ? 46.675 14.614 17.458 1.00 37.84 2405 LYS B O 1
ATOM 1534 N N . CYS B 1 39 ? 47.475 12.687 16.601 1.00 36.38 2406 CYS B N 1
ATOM 1535 C CA . CYS B 1 39 ? 48.780 12.795 17.240 1.00 36.45 2406 CYS B CA 1
ATOM 1536 C C . CYS B 1 39 ? 49.849 12.540 16.181 1.00 36.46 2406 CYS B C 1
ATOM 1537 O O . CYS B 1 39 ? 49.610 11.812 15.219 1.00 37.91 2406 CYS B O 1
ATOM 1540 N N . SER B 1 40 ? 51.017 13.150 16.350 1.00 36.35 2407 SER B N 1
ATOM 1541 C CA . SER B 1 40 ? 52.120 12.969 15.409 1.00 37.22 2407 SER B CA 1
ATOM 1542 C C . SER B 1 40 ? 53.415 12.808 16.183 1.00 36.48 2407 SER B C 1
ATOM 1543 O O . SER B 1 40 ? 53.637 13.509 17.165 1.00 36.34 2407 SER B O 1
ATOM 1546 N N . GLN B 1 41 ? 54.267 11.891 15.738 1.00 36.45 2408 GLN B N 1
ATOM 1547 C CA . GLN B 1 41 ? 55.543 11.663 16.403 1.00 37.56 2408 GLN B CA 1
ATOM 1548 C C . GLN B 1 41 ? 55.356 11.526 17.909 1.00 36.69 2408 GLN B C 1
ATOM 1549 O O . GLN B 1 41 ? 55.862 12.332 18.689 1.00 36.18 2408 GLN B O 1
ATOM 1555 N N . VAL B 1 42 ? 54.618 10.499 18.311 1.00 36.43 2409 VAL B N 1
ATOM 1556 C CA . VAL B 1 42 ? 54.359 10.246 19.721 1.00 34.42 2409 VAL B CA 1
ATOM 1557 C C . VAL B 1 42 ? 54.371 8.753 19.976 1.00 33.39 2409 VAL B C 1
ATOM 1558 O O . VAL B 1 42 ? 53.996 7.962 19.111 1.00 32.90 2409 VAL B O 1
ATOM 1562 N N . LEU B 1 43 ? 54.814 8.371 21.166 1.00 33.10 2410 LEU B N 1
ATOM 1563 C CA . LEU B 1 43 ? 54.830 6.975 21.552 1.00 31.45 2410 LEU B CA 1
ATOM 1564 C C . LEU B 1 43 ? 53.955 6.886 22.783 1.00 30.47 2410 LEU B C 1
ATOM 1565 O O . LEU B 1 43 ? 54.252 7.497 23.809 1.00 30.80 2410 LEU B O 1
ATOM 1570 N N . VAL B 1 44 ? 52.861 6.144 22.668 1.00 28.86 2411 VAL B N 1
ATOM 1571 C CA . VAL B 1 44 ? 51.951 5.972 23.784 1.00 26.98 2411 VAL B CA 1
ATOM 1572 C C . VAL B 1 44 ? 52.238 4.620 24.413 1.00 27.62 2411 VAL B C 1
ATOM 1573 O O . VAL B 1 44 ? 52.264 3.595 23.728 1.00 27.18 2411 VAL B O 1
ATOM 1577 N N . GLN B 1 45 ? 52.457 4.625 25.722 1.00 27.20 2412 GLN B N 1
ATOM 1578 C CA . GLN B 1 45 ? 52.750 3.405 26.447 1.00 28.22 2412 GLN B CA 1
ATOM 1579 C C . GLN B 1 45 ? 51.622 3.079 27.415 1.00 27.64 2412 GLN B C 1
ATOM 1580 O O . GLN B 1 45 ? 51.421 3.775 28.409 1.00 27.67 2412 GLN B O 1
ATOM 1586 N N . ILE B 1 46 ? 50.894 2.009 27.126 1.00 27.38 2413 ILE B N 1
ATOM 1587 C CA . ILE B 1 46 ? 49.781 1.598 27.971 1.00 28.92 2413 ILE B CA 1
ATOM 1588 C C . ILE B 1 46 ? 50.195 0.479 28.922 1.00 28.79 2413 ILE B C 1
ATOM 1589 O O . ILE B 1 46 ? 50.478 -0.639 28.489 1.00 30.12 2413 ILE B O 1
ATOM 1594 N N . LYS B 1 47 ? 50.231 0.793 30.215 1.00 28.95 2414 LYS B N 1
ATOM 1595 C CA . LYS B 1 47 ? 50.605 -0.175 31.243 1.00 29.32 2414 LYS B CA 1
ATOM 1596 C C . LYS B 1 47 ? 49.361 -0.782 31.876 1.00 28.58 2414 LYS B C 1
ATOM 1597 O O . LYS B 1 47 ? 48.460 -0.058 32.299 1.00 27.68 2414 LYS B O 1
ATOM 1603 N N . GLY B 1 48 ? 49.327 -2.109 31.952 1.00 27.00 2415 GLY B N 1
ATOM 1604 C CA . GLY B 1 48 ? 48.177 -2.793 32.518 1.00 27.57 2415 GLY B CA 1
ATOM 1605 C C . GLY B 1 48 ? 47.169 -3.201 31.453 1.00 27.85 2415 GLY B C 1
ATOM 1606 O O . GLY B 1 48 ? 47.098 -2.599 30.378 1.00 27.27 2415 GLY B O 1
ATOM 1607 N N . LYS B 1 49 ? 46.385 -4.231 31.750 1.00 26.99 2416 LYS B N 1
ATOM 1608 C CA . LYS B 1 49 ? 45.368 -4.718 30.829 1.00 25.56 2416 LYS B CA 1
ATOM 1609 C C . LYS B 1 49 ? 44.283 -3.666 30.599 1.00 25.93 2416 LYS B C 1
ATOM 1610 O O . LYS B 1 49 ? 43.872 -2.981 31.538 1.00 25.88 2416 LYS B O 1
ATOM 1616 N N . VAL B 1 50 ? 43.834 -3.530 29.351 1.00 23.89 2417 VAL B N 1
ATOM 1617 C CA . VAL B 1 50 ? 42.763 -2.591 29.018 1.00 22.69 2417 VAL B CA 1
ATOM 1618 C C . VAL B 1 50 ? 41.689 -3.339 28.234 1.00 22.60 2417 VAL B C 1
ATOM 1619 O O . VAL B 1 50 ? 41.934 -4.435 27.721 1.00 22.05 2417 VAL B O 1
ATOM 1623 N N . ASN B 1 51 ? 40.497 -2.752 28.157 1.00 21.44 2418 ASN B N 1
ATOM 1624 C CA . ASN B 1 51 ? 39.388 -3.376 27.447 1.00 18.74 2418 ASN B CA 1
ATOM 1625 C C . ASN B 1 51 ? 39.480 -3.225 25.932 1.00 17.72 2418 ASN B C 1
ATOM 1626 O O . ASN B 1 51 ? 39.125 -4.143 25.200 1.00 18.37 2418 ASN B O 1
ATOM 1631 N N . ALA B 1 52 ? 39.959 -2.078 25.459 1.00 16.71 2419 ALA B N 1
ATOM 1632 C CA . ALA B 1 52 ? 40.067 -1.841 24.021 1.00 17.42 2419 ALA B CA 1
ATOM 1633 C C . ALA B 1 52 ? 41.019 -0.705 23.718 1.00 16.18 2419 ALA B C 1
ATOM 1634 O O . ALA B 1 52 ? 41.261 0.148 24.566 1.00 15.65 2419 ALA B O 1
ATOM 1636 N N . ILE B 1 53 ? 41.548 -0.689 22.498 1.00 16.74 2420 ILE B N 1
ATOM 1637 C CA . ILE B 1 53 ? 42.468 0.365 22.082 1.00 18.29 2420 ILE B CA 1
ATOM 1638 C C . ILE B 1 53 ? 42.146 0.787 20.657 1.00 18.30 2420 ILE B C 1
ATOM 1639 O O . ILE B 1 53 ? 41.870 -0.056 19.805 1.00 16.83 2420 ILE B O 1
ATOM 1644 N N . SER B 1 54 ? 42.187 2.093 20.413 1.00 20.57 2421 SER B N 1
ATOM 1645 C CA . SER B 1 54 ? 41.938 2.652 19.083 1.00 22.44 2421 SER B CA 1
ATOM 1646 C C . SER B 1 54 ? 43.011 3.694 18.772 1.00 21.75 2421 SER B C 1
ATOM 1647 O O . SER B 1 54 ? 43.384 4.502 19.637 1.00 20.49 2421 SER B O 1
ATOM 1650 N N . LEU B 1 55 ? 43.506 3.654 17.538 1.00 19.96 2422 LEU B N 1
ATOM 1651 C CA . LEU B 1 55 ? 44.526 4.577 17.058 1.00 22.23 2422 LEU B CA 1
ATOM 1652 C C . LEU B 1 55 ? 43.895 5.131 15.797 1.00 21.29 2422 LEU B C 1
ATOM 1653 O O . LEU B 1 55 ? 43.719 4.406 14.816 1.00 21.11 2422 LEU B O 1
ATOM 1658 N N . SER B 1 56 ? 43.557 6.416 15.830 1.00 23.69 2423 SER B N 1
ATOM 1659 C CA . SER B 1 56 ? 42.862 7.058 14.714 1.00 25.54 2423 SER B CA 1
ATOM 1660 C C . SER B 1 56 ? 43.441 8.389 14.250 1.00 26.69 2423 SER B C 1
ATOM 1661 O O . SER B 1 56 ? 43.660 9.297 15.053 1.00 27.17 2423 SER B O 1
ATOM 1664 N N . GLU B 1 57 ? 43.661 8.499 12.943 1.00 28.14 2424 GLU B N 1
ATOM 1665 C CA . GLU B 1 57 ? 44.202 9.715 12.349 1.00 29.83 2424 GLU B CA 1
ATOM 1666 C C . GLU B 1 57 ? 45.495 10.140 13.036 1.00 29.70 2424 GLU B C 1
ATOM 1667 O O . GLU B 1 57 ? 45.533 11.149 13.747 1.00 29.56 2424 GLU B O 1
ATOM 1673 N N . THR B 1 58 ? 46.547 9.356 12.811 1.00 29.11 2425 THR B N 1
ATOM 1674 C CA . THR B 1 58 ? 47.850 9.604 13.404 1.00 27.53 2425 THR B CA 1
ATOM 1675 C C . THR B 1 58 ? 48.950 9.454 12.365 1.00 27.57 2425 THR B C 1
ATOM 1676 O O . THR B 1 58 ? 48.757 8.811 11.335 1.00 26.41 2425 THR B O 1
ATOM 1680 N N . GLU B 1 59 ? 50.101 10.058 12.655 1.00 27.90 2426 GLU B N 1
ATOM 1681 C CA . GLU B 1 59 ? 51.276 10.020 11.784 1.00 29.70 2426 GLU B CA 1
ATOM 1682 C C . GLU B 1 59 ? 52.486 9.667 12.645 1.00 29.18 2426 GLU B C 1
ATOM 1683 O O . GLU B 1 59 ? 52.716 10.285 13.683 1.00 28.95 2426 GLU B O 1
ATOM 1689 N N . SER B 1 60 ? 53.258 8.680 12.214 1.00 29.28 2427 SER B N 1
ATOM 1690 C CA . SER B 1 60 ? 54.443 8.269 12.955 1.00 31.00 2427 SER B CA 1
ATOM 1691 C C . SER B 1 60 ? 54.212 8.132 14.460 1.00 31.15 2427 SER B C 1
ATOM 1692 O O . SER B 1 60 ? 54.990 8.647 15.265 1.00 30.44 2427 SER B O 1
ATOM 1695 N N . CYS B 1 61 ? 53.137 7.449 14.839 1.00 30.68 2428 CYS B N 1
ATOM 1696 C CA . CYS B 1 61 ? 52.852 7.221 16.247 1.00 28.79 2428 CYS B CA 1
ATOM 1697 C C . CYS B 1 61 ? 53.052 5.741 16.543 1.00 27.67 2428 CYS B C 1
ATOM 1698 O O . CYS B 1 61 ? 52.810 4.883 15.692 1.00 27.27 2428 CYS B O 1
ATOM 1701 N N . SER B 1 62 ? 53.506 5.441 17.749 1.00 26.13 2429 SER B N 1
ATOM 1702 C CA . SER B 1 62 ? 53.734 4.061 18.133 1.00 27.22 2429 SER B CA 1
ATOM 1703 C C . SER B 1 62 ? 53.025 3.773 19.436 1.00 25.86 2429 SER B C 1
ATOM 1704 O O . SER B 1 62 ? 52.932 4.635 20.308 1.00 26.41 2429 SER B O 1
ATOM 1707 N N . VAL B 1 63 ? 52.515 2.557 19.561 1.00 24.84 2430 VAL B N 1
ATOM 1708 C CA . VAL B 1 63 ? 51.803 2.164 20.760 1.00 22.50 2430 VAL B CA 1
ATOM 1709 C C . VAL B 1 63 ? 52.403 0.909 21.358 1.00 22.25 2430 VAL B C 1
ATOM 1710 O O . VAL B 1 63 ? 52.566 -0.097 20.673 1.00 24.44 2430 VAL B O 1
ATOM 1714 N N . VAL B 1 64 ? 52.741 0.984 22.638 1.00 22.44 2431 VAL B N 1
ATOM 1715 C CA . VAL B 1 64 ? 53.278 -0.154 23.368 1.00 22.37 2431 VAL B CA 1
ATOM 1716 C C . VAL B 1 64 ? 52.188 -0.527 24.365 1.00 22.55 2431 VAL B C 1
ATOM 1717 O O . VAL B 1 64 ? 51.714 0.318 25.112 1.00 22.93 2431 VAL B O 1
ATOM 1721 N N . LEU B 1 65 ? 51.775 -1.786 24.366 1.00 21.97 2432 LEU B N 1
ATOM 1722 C CA . LEU B 1 65 ? 50.731 -2.210 25.282 1.00 23.54 2432 LEU B CA 1
ATOM 1723 C C . LEU B 1 65 ? 51.045 -3.568 25.871 1.00 23.60 2432 LEU B C 1
ATOM 1724 O O . LEU B 1 65 ? 51.940 -4.275 25.398 1.00 24.09 2432 LEU B O 1
ATOM 1729 N N . ASP B 1 66 ? 50.303 -3.918 26.915 1.00 22.68 2433 ASP B N 1
ATOM 1730 C CA . ASP B 1 66 ? 50.448 -5.208 27.565 1.00 23.09 2433 ASP B CA 1
ATOM 1731 C C . ASP B 1 66 ? 49.403 -6.127 26.951 1.00 23.79 2433 ASP B C 1
ATOM 1732 O O . ASP B 1 66 ? 49.731 -7.009 26.166 1.00 26.53 2433 ASP B O 1
ATOM 1737 N N . SER B 1 67 ? 48.137 -5.916 27.287 1.00 23.78 2434 SER B N 1
ATOM 1738 C CA . SER B 1 67 ? 47.090 -6.742 26.708 1.00 25.35 2434 SER B CA 1
ATOM 1739 C C . SER B 1 67 ? 45.806 -5.948 26.529 1.00 24.90 2434 SER B C 1
ATOM 1740 O O . SER B 1 67 ? 45.587 -4.932 27.186 1.00 26.57 2434 SER B O 1
ATOM 1743 N N . SER B 1 68 ? 44.966 -6.411 25.617 1.00 24.52 2435 SER B N 1
ATOM 1744 C CA . SER B 1 68 ? 43.692 -5.769 25.356 1.00 22.84 2435 SER B CA 1
ATOM 1745 C C . SER B 1 68 ? 42.671 -6.875 25.225 1.00 22.20 2435 SER B C 1
ATOM 1746 O O . SER B 1 68 ? 42.835 -7.787 24.422 1.00 23.64 2435 SER B O 1
ATOM 1749 N N . ILE B 1 69 ? 41.617 -6.791 26.024 1.00 22.22 2436 ILE B N 1
ATOM 1750 C CA . ILE B 1 69 ? 40.563 -7.794 26.019 1.00 21.06 2436 ILE B CA 1
ATOM 1751 C C . ILE B 1 69 ? 39.850 -7.962 24.672 1.00 20.81 2436 ILE B C 1
ATOM 1752 O O . ILE B 1 69 ? 39.694 -9.081 24.197 1.00 20.92 2436 ILE B O 1
ATOM 1757 N N . SER B 1 70 ? 39.424 -6.862 24.053 1.00 20.23 2437 SER B N 1
ATOM 1758 C CA . SER B 1 70 ? 38.705 -6.951 22.786 1.00 17.89 2437 SER B CA 1
ATOM 1759 C C . SER B 1 70 ? 39.571 -6.703 21.560 1.00 19.20 2437 SER B C 1
ATOM 1760 O O . SER B 1 70 ? 39.137 -6.943 20.430 1.00 19.98 2437 SER B O 1
ATOM 1763 N N . GLY B 1 71 ? 40.790 -6.218 21.772 1.00 18.04 2438 GLY B N 1
ATOM 1764 C CA . GLY B 1 71 ? 41.678 -5.982 20.651 1.00 15.78 2438 GLY B CA 1
ATOM 1765 C C . GLY B 1 71 ? 42.038 -4.525 20.428 1.00 17.58 2438 GLY B C 1
ATOM 1766 O O . GLY B 1 71 ? 41.979 -3.702 21.339 1.00 14.88 2438 GLY B O 1
ATOM 1767 N N . MET B 1 72 ? 42.396 -4.205 19.193 1.00 17.63 2439 MET B N 1
ATOM 1768 C CA . MET B 1 72 ? 42.799 -2.858 18.844 1.00 20.81 2439 MET B CA 1
ATOM 1769 C C . MET B 1 72 ? 42.383 -2.525 17.414 1.00 21.51 2439 MET B C 1
ATOM 1770 O O . MET B 1 72 ? 42.434 -3.378 16.524 1.00 21.26 2439 MET B O 1
ATOM 1775 N N . ASP B 1 73 ? 41.953 -1.282 17.216 1.00 21.74 2440 ASP B N 1
ATOM 1776 C CA . ASP B 1 73 ? 41.546 -0.803 15.902 1.00 25.49 2440 ASP B CA 1
ATOM 1777 C C . ASP B 1 73 ? 42.473 0.325 15.473 1.00 24.59 2440 ASP B C 1
ATOM 1778 O O . ASP B 1 73 ? 42.776 1.220 16.260 1.00 22.25 2440 ASP B O 1
ATOM 1783 N N . VAL B 1 74 ? 42.925 0.261 14.224 1.00 24.58 2441 VAL B N 1
ATOM 1784 C CA . VAL B 1 74 ? 43.807 1.268 13.655 1.00 25.88 2441 VAL B CA 1
ATOM 1785 C C . VAL B 1 74 ? 43.135 1.819 12.400 1.00 27.84 2441 VAL B C 1
ATOM 1786 O O . VAL B 1 74 ? 42.809 1.062 11.485 1.00 27.48 2441 VAL B O 1
ATOM 1790 N N . ILE B 1 75 ? 42.917 3.133 12.362 1.00 28.56 2442 ILE B N 1
ATOM 1791 C CA . ILE B 1 75 ? 42.279 3.757 11.208 1.00 29.38 2442 ILE B CA 1
ATOM 1792 C C . ILE B 1 75 ? 42.974 5.055 10.791 1.00 29.80 2442 ILE B C 1
ATOM 1793 O O . ILE B 1 75 ? 43.317 5.896 11.627 1.00 29.42 2442 ILE B O 1
ATOM 1798 N N . LYS B 1 76 ? 43.187 5.200 9.487 1.00 28.74 2443 LYS B N 1
ATOM 1799 C CA . LYS B 1 76 ? 43.835 6.376 8.934 1.00 28.53 2443 LYS B CA 1
ATOM 1800 C C . LYS B 1 76 ? 45.105 6.740 9.694 1.00 29.86 2443 LYS B C 1
ATOM 1801 O O . LYS B 1 76 ? 45.314 7.898 10.072 1.00 29.09 2443 LYS B O 1
ATOM 1807 N N . SER B 1 77 ? 45.952 5.743 9.924 1.00 30.05 2444 SER B N 1
ATOM 1808 C CA . SER B 1 77 ? 47.212 5.969 10.625 1.00 31.42 2444 SER B CA 1
ATOM 1809 C C . SER B 1 77 ? 48.369 5.564 9.728 1.00 32.10 2444 SER B C 1
ATOM 1810 O O . SER B 1 77 ? 48.428 4.435 9.240 1.00 34.18 2444 SER B O 1
ATOM 1813 N N . ASN B 1 78 ? 49.286 6.493 9.500 1.00 31.84 2445 ASN B N 1
ATOM 1814 C CA . ASN B 1 78 ? 50.426 6.211 8.646 1.00 32.65 2445 ASN B CA 1
ATOM 1815 C C . ASN B 1 78 ? 51.703 6.069 9.465 1.00 32.48 2445 ASN B C 1
ATOM 1816 O O . ASN B 1 78 ? 51.892 6.750 10.475 1.00 30.99 2445 ASN B O 1
ATOM 1821 N N . LYS B 1 79 ? 52.566 5.162 9.024 1.00 33.15 2446 LYS B N 1
ATOM 1822 C CA . LYS B 1 79 ? 53.827 4.908 9.694 1.00 34.54 2446 LYS B CA 1
ATOM 1823 C C . LYS B 1 79 ? 53.630 4.653 11.184 1.00 33.15 2446 LYS B C 1
ATOM 1824 O O . LYS B 1 79 ? 54.307 5.253 12.020 1.00 35.67 2446 LYS B O 1
ATOM 1830 N N . PHE B 1 80 ? 52.704 3.759 11.520 1.00 30.09 2447 PHE B N 1
ATOM 1831 C CA . PHE B 1 80 ? 52.445 3.451 12.927 1.00 28.22 2447 PHE B CA 1
ATOM 1832 C C . PHE B 1 80 ? 53.209 2.217 13.372 1.00 25.76 2447 PHE B C 1
ATOM 1833 O O . PHE B 1 80 ? 53.662 1.419 12.552 1.00 24.15 2447 PHE B O 1
ATOM 1841 N N . GLY B 1 81 ? 53.338 2.076 14.686 1.00 25.58 2448 GLY B N 1
ATOM 1842 C CA . GLY B 1 81 ? 54.025 0.934 15.255 1.00 24.36 2448 GLY B CA 1
ATOM 1843 C C . GLY B 1 81 ? 53.234 0.402 16.432 1.00 23.63 2448 GLY B C 1
ATOM 1844 O O . GLY B 1 81 ? 52.621 1.174 17.172 1.00 22.81 2448 GLY B O 1
ATOM 1845 N N . ILE B 1 82 ? 53.230 -0.917 16.603 1.00 24.36 2449 ILE B N 1
ATOM 1846 C CA . ILE B 1 82 ? 52.504 -1.531 17.707 1.00 23.07 2449 ILE B CA 1
ATOM 1847 C C . ILE B 1 82 ? 53.337 -2.633 18.323 1.00 23.48 2449 ILE B C 1
ATOM 1848 O O . ILE B 1 82 ? 53.826 -3.512 17.618 1.00 23.81 2449 ILE B O 1
ATOM 1853 N N . GLN B 1 83 ? 53.471 -2.596 19.642 1.00 23.16 2450 GLN B N 1
ATOM 1854 C CA . GLN B 1 83 ? 54.222 -3.607 20.360 1.00 25.14 2450 GLN B CA 1
ATOM 1855 C C . GLN B 1 83 ? 53.328 -4.206 21.441 1.00 24.69 2450 GLN B C 1
ATOM 1856 O O . GLN B 1 83 ? 52.839 -3.493 22.315 1.00 23.82 2450 GLN B O 1
ATOM 1862 N N . VAL B 1 84 ? 53.122 -5.518 21.369 1.00 25.43 2451 VAL B N 1
ATOM 1863 C CA . VAL B 1 84 ? 52.286 -6.225 22.326 1.00 25.61 2451 VAL B CA 1
ATOM 1864 C C . VAL B 1 84 ? 53.129 -7.079 23.269 1.00 26.81 2451 VAL B C 1
ATOM 1865 O O . VAL B 1 84 ? 53.758 -8.058 22.848 1.00 26.13 2451 VAL B O 1
ATOM 1869 N N . ASN B 1 85 ? 53.129 -6.713 24.549 1.00 28.24 2452 ASN B N 1
ATOM 1870 C CA . ASN B 1 85 ? 53.904 -7.444 25.546 1.00 28.40 2452 ASN B CA 1
ATOM 1871 C C . ASN B 1 85 ? 53.236 -8.730 26.010 1.00 29.74 2452 ASN B C 1
ATOM 1872 O O . ASN B 1 85 ? 53.915 -9.673 26.423 1.00 30.98 2452 ASN B O 1
ATOM 1877 N N . HIS B 1 86 ? 51.909 -8.778 25.947 1.00 28.80 2453 HIS B N 1
ATOM 1878 C CA . HIS B 1 86 ? 51.180 -9.974 26.357 1.00 30.73 2453 HIS B CA 1
ATOM 1879 C C . HIS B 1 86 ? 50.276 -10.467 25.234 1.00 30.09 2453 HIS B C 1
ATOM 1880 O O . HIS B 1 86 ? 50.730 -11.212 24.370 1.00 31.14 2453 HIS B O 1
ATOM 1887 N N . SER B 1 87 ? 49.008 -10.068 25.218 1.00 28.33 2454 SER B N 1
ATOM 1888 C CA . SER B 1 87 ? 48.145 -10.520 24.131 1.00 28.38 2454 SER B CA 1
ATOM 1889 C C . SER B 1 87 ? 46.835 -9.760 23.943 1.00 25.96 2454 SER B C 1
ATOM 1890 O O . SER B 1 87 ? 46.375 -9.038 24.825 1.00 24.71 2454 SER B O 1
ATOM 1893 N N . LEU B 1 88 ? 46.257 -9.928 22.758 1.00 24.95 2455 LEU B N 1
ATOM 1894 C CA . LEU B 1 88 ? 44.975 -9.332 22.393 1.00 23.96 2455 LEU B CA 1
ATOM 1895 C C . LEU B 1 88 ? 44.452 -10.231 21.290 1.00 24.41 2455 LEU B C 1
ATOM 1896 O O . LEU B 1 88 ? 45.239 -10.789 20.514 1.00 23.46 2455 LEU B O 1
ATOM 1901 N N . PRO B 1 89 ? 43.123 -10.400 21.207 1.00 23.75 2456 PRO B N 1
ATOM 1902 C CA . PRO B 1 89 ? 42.522 -11.261 20.184 1.00 22.99 2456 PRO B CA 1
ATOM 1903 C C . PRO B 1 89 ? 42.697 -10.831 18.734 1.00 21.46 2456 PRO B C 1
ATOM 1904 O O . PRO B 1 89 ? 42.798 -11.675 17.846 1.00 21.70 2456 PRO B O 1
ATOM 1908 N N . GLN B 1 90 ? 42.742 -9.531 18.477 1.00 22.03 2457 GLN B N 1
ATOM 1909 C CA . GLN B 1 90 ? 42.877 -9.089 17.099 1.00 20.40 2457 GLN B CA 1
ATOM 1910 C C . GLN B 1 90 ? 43.242 -7.630 16.943 1.00 22.43 2457 GLN B C 1
ATOM 1911 O O . GLN B 1 90 ? 43.123 -6.838 17.875 1.00 21.89 2457 GLN B O 1
ATOM 1917 N N . ILE B 1 91 ? 43.685 -7.292 15.737 1.00 22.40 2458 ILE B N 1
ATOM 1918 C CA . ILE B 1 91 ? 44.025 -5.928 15.383 1.00 22.49 2458 ILE B CA 1
ATOM 1919 C C . ILE B 1 91 ? 43.417 -5.675 14.011 1.00 23.19 2458 ILE B C 1
ATOM 1920 O O . ILE B 1 91 ? 43.639 -6.449 13.077 1.00 22.99 2458 ILE B O 1
ATOM 1925 N N . SER B 1 92 ? 42.617 -4.619 13.900 1.00 22.18 2459 SER B N 1
ATOM 1926 C CA . SER B 1 92 ? 42.019 -4.256 12.618 1.00 23.29 2459 SER B CA 1
ATOM 1927 C C . SER B 1 92 ? 42.764 -3.041 12.112 1.00 21.00 2459 SER B C 1
ATOM 1928 O O . SER B 1 92 ? 43.122 -2.154 12.885 1.00 19.32 2459 SER B O 1
ATOM 1931 N N . ILE B 1 93 ? 42.994 -3.011 10.809 1.00 21.60 2460 ILE B N 1
ATOM 1932 C CA . ILE B 1 93 ? 43.722 -1.926 10.184 1.00 21.81 2460 ILE B CA 1
ATOM 1933 C C . ILE B 1 93 ? 42.957 -1.493 8.949 1.00 22.98 2460 ILE B C 1
ATOM 1934 O O . ILE B 1 93 ? 42.626 -2.320 8.092 1.00 23.86 2460 ILE B O 1
ATOM 1939 N N . ASP B 1 94 ? 42.690 -0.195 8.855 1.00 24.59 2461 ASP B N 1
ATOM 1940 C CA . ASP B 1 94 ? 41.944 0.347 7.731 1.00 26.09 2461 ASP B CA 1
ATOM 1941 C C . ASP B 1 94 ? 42.505 1.691 7.266 1.00 26.73 2461 ASP B C 1
ATOM 1942 O O . ASP B 1 94 ? 42.907 2.526 8.080 1.00 24.95 2461 ASP B O 1
ATOM 1947 N N . LYS B 1 95 ? 42.524 1.888 5.950 1.00 26.87 2462 LYS B N 1
ATOM 1948 C CA . LYS B 1 95 ? 43.009 3.128 5.355 1.00 27.59 2462 LYS B CA 1
ATOM 1949 C C . LYS B 1 95 ? 44.285 3.607 6.025 1.00 27.42 2462 LYS B C 1
ATOM 1950 O O . LYS B 1 95 ? 44.417 4.781 6.375 1.00 27.34 2462 LYS B O 1
ATOM 1956 N N . SER B 1 96 ? 45.229 2.698 6.204 1.00 26.87 2463 SER B N 1
ATOM 1957 C CA . SER B 1 96 ? 46.477 3.053 6.846 1.00 26.74 2463 SER B CA 1
ATOM 1958 C C . SER B 1 96 ? 47.655 2.711 5.955 1.00 28.83 2463 SER B C 1
ATOM 1959 O O . SER B 1 96 ? 47.678 1.655 5.315 1.00 30.37 2463 SER B O 1
ATOM 1962 N N . ASP B 1 97 ? 48.633 3.611 5.922 1.00 29.03 2464 ASP B N 1
ATOM 1963 C CA . ASP B 1 97 ? 49.820 3.433 5.097 1.00 29.30 2464 ASP B CA 1
ATOM 1964 C C . ASP B 1 97 ? 51.100 3.331 5.911 1.00 28.82 2464 ASP B C 1
ATOM 1965 O O . ASP B 1 97 ? 51.504 4.282 6.578 1.00 29.30 2464 ASP B O 1
ATOM 1970 N N . GLY B 1 98 ? 51.740 2.169 5.845 1.00 28.52 2465 GLY B N 1
ATOM 1971 C CA . GLY B 1 98 ? 52.976 1.965 6.572 1.00 28.52 2465 GLY B CA 1
ATOM 1972 C C . GLY B 1 98 ? 52.734 1.602 8.024 1.00 28.44 2465 GLY B C 1
ATOM 1973 O O . GLY B 1 98 ? 52.241 2.419 8.801 1.00 27.98 2465 GLY B O 1
ATOM 1974 N N . GLY B 1 99 ? 53.087 0.376 8.396 1.00 27.73 2466 GLY B N 1
ATOM 1975 C CA . GLY B 1 99 ? 52.887 -0.049 9.769 1.00 26.01 2466 GLY B CA 1
ATOM 1976 C C . GLY B 1 99 ? 53.668 -1.290 10.143 1.00 24.11 2466 GLY B C 1
ATOM 1977 O O . GLY B 1 99 ? 53.786 -2.234 9.361 1.00 23.08 2466 GLY B O 1
ATOM 1978 N N . ASN B 1 100 ? 54.207 -1.289 11.353 1.00 22.75 2467 ASN B N 1
ATOM 1979 C CA . ASN B 1 100 ? 54.967 -2.427 11.841 1.00 23.33 2467 ASN B CA 1
ATOM 1980 C C . ASN B 1 100 ? 54.420 -2.887 13.184 1.00 22.10 2467 ASN B C 1
ATOM 1981 O O . ASN B 1 100 ? 54.316 -2.114 14.138 1.00 19.78 2467 ASN B O 1
ATOM 1986 N N . ILE B 1 101 ? 54.067 -4.162 13.240 1.00 21.58 2468 ILE B N 1
ATOM 1987 C CA . ILE B 1 101 ? 53.495 -4.749 14.439 1.00 22.79 2468 ILE B CA 1
ATOM 1988 C C . ILE B 1 101 ? 54.416 -5.813 15.020 1.00 24.48 2468 ILE B C 1
ATOM 1989 O O . ILE B 1 101 ? 55.027 -6.584 14.282 1.00 25.11 2468 ILE B O 1
ATOM 1994 N N . TYR B 1 102 ? 54.516 -5.847 16.344 1.00 24.82 2469 TYR B N 1
ATOM 1995 C CA . TYR B 1 102 ? 55.349 -6.832 17.004 1.00 26.82 2469 TYR B CA 1
ATOM 1996 C C . TYR B 1 102 ? 54.550 -7.573 18.074 1.00 27.79 2469 TYR B C 1
ATOM 1997 O O . TYR B 1 102 ? 54.141 -6.998 19.083 1.00 27.57 2469 TYR B O 1
ATOM 2006 N N . LEU B 1 103 ? 54.322 -8.857 17.829 1.00 27.76 2470 LEU B N 1
ATOM 2007 C CA . LEU B 1 103 ? 53.571 -9.698 18.743 1.00 28.52 2470 LEU B CA 1
ATOM 2008 C C . LEU B 1 103 ? 54.515 -10.415 19.701 1.00 29.79 2470 LEU B C 1
ATOM 2009 O O . LEU B 1 103 ? 55.688 -10.608 19.398 1.00 31.27 2470 LEU B O 1
ATOM 2014 N N . SER B 1 104 ? 54.002 -10.788 20.866 1.00 31.12 2471 SER B N 1
ATOM 2015 C CA . SER B 1 104 ? 54.799 -11.497 21.854 1.00 31.81 2471 SER B CA 1
ATOM 2016 C C . SER B 1 104 ? 54.541 -12.974 21.626 1.00 34.15 2471 SER B C 1
ATOM 2017 O O . SER B 1 104 ? 53.688 -13.344 20.818 1.00 32.99 2471 SER B O 1
ATOM 2020 N N . LYS B 1 105 ? 55.267 -13.820 22.341 1.00 36.71 2472 LYS B N 1
ATOM 2021 C CA . LYS B 1 105 ? 55.080 -15.252 22.192 1.00 41.08 2472 LYS B CA 1
ATOM 2022 C C . LYS B 1 105 ? 53.654 -15.555 22.636 1.00 41.21 2472 LYS B C 1
ATOM 2023 O O . LYS B 1 105 ? 52.974 -16.406 22.064 1.00 42.24 2472 LYS B O 1
ATOM 2029 N N . GLU B 1 106 ? 53.204 -14.817 23.645 1.00 40.17 2473 GLU B N 1
ATOM 2030 C CA . GLU B 1 106 ? 51.872 -14.987 24.215 1.00 39.39 2473 GLU B CA 1
ATOM 2031 C C . GLU B 1 106 ? 50.738 -14.583 23.270 1.00 37.58 2473 GLU B C 1
ATOM 2032 O O . GLU B 1 106 ? 49.601 -15.025 23.437 1.00 37.66 2473 GLU B O 1
ATOM 2038 N N . SER B 1 107 ? 51.040 -13.744 22.286 1.00 34.97 2474 SER B N 1
ATOM 2039 C CA . SER B 1 107 ? 50.022 -13.292 21.340 1.00 35.21 2474 SER B CA 1
ATOM 2040 C C . SER B 1 107 ? 50.359 -13.694 19.910 1.00 34.69 2474 SER B C 1
ATOM 2041 O O . SER B 1 107 ? 50.023 -12.992 18.952 1.00 33.00 2474 SER B O 1
ATOM 2044 N N . LEU B 1 108 ? 51.020 -14.837 19.781 1.00 33.96 2475 LEU B N 1
ATOM 2045 C CA . LEU B 1 108 ? 51.435 -15.362 18.490 1.00 33.30 2475 LEU B CA 1
ATOM 2046 C C . LEU B 1 108 ? 50.276 -15.544 17.503 1.00 33.08 2475 LEU B C 1
ATOM 2047 O O . LEU B 1 108 ? 50.439 -15.316 16.305 1.00 31.47 2475 LEU B O 1
ATOM 2052 N N . ASN B 1 109 ? 49.111 -15.934 18.016 1.00 31.98 2476 ASN B N 1
ATOM 2053 C CA . ASN B 1 109 ? 47.935 -16.190 17.182 1.00 33.29 2476 ASN B CA 1
ATOM 2054 C C . ASN B 1 109 ? 46.959 -15.030 16.972 1.00 31.97 2476 ASN B C 1
ATOM 2055 O O . ASN B 1 109 ? 45.843 -15.240 16.497 1.00 31.41 2476 ASN B O 1
ATOM 2060 N N . THR B 1 110 ? 47.362 -13.815 17.326 1.00 31.21 2477 THR B N 1
ATOM 2061 C CA . THR B 1 110 ? 46.496 -12.655 17.143 1.00 28.90 2477 THR B CA 1
ATOM 2062 C C . THR B 1 110 ? 46.027 -12.546 15.690 1.00 27.63 2477 THR B C 1
ATOM 2063 O O . THR B 1 110 ? 46.825 -12.683 14.759 1.00 26.91 2477 THR B O 1
ATOM 2067 N N . GLU B 1 111 ? 44.732 -12.307 15.501 1.00 24.74 2478 GLU B N 1
ATOM 2068 C CA . GLU B 1 111 ? 44.179 -12.170 14.159 1.00 24.03 2478 GLU B CA 1
ATOM 2069 C C . GLU B 1 111 ? 44.339 -10.742 13.665 1.00 22.04 2478 GLU B C 1
ATOM 2070 O O . GLU B 1 111 ? 44.079 -9.784 14.392 1.00 21.22 2478 GLU B O 1
ATOM 2076 N N . ILE B 1 112 ? 44.764 -10.604 12.419 1.00 20.95 2479 ILE B N 1
ATOM 2077 C CA . ILE B 1 112 ? 44.959 -9.293 11.839 1.00 20.95 2479 ILE B CA 1
ATOM 2078 C C . ILE B 1 112 ? 44.074 -9.153 10.616 1.00 21.53 2479 ILE B C 1
ATOM 2079 O O . ILE B 1 112 ? 44.167 -9.941 9.671 1.00 22.22 2479 ILE B O 1
ATOM 2084 N N . TYR B 1 113 ? 43.205 -8.148 10.654 1.00 19.59 2480 TYR B N 1
ATOM 2085 C CA . TYR B 1 113 ? 42.281 -7.870 9.566 1.00 20.21 2480 TYR B CA 1
ATOM 2086 C C . TYR B 1 113 ? 42.705 -6.575 8.895 1.00 20.43 2480 TYR B C 1
ATOM 2087 O O . TYR B 1 113 ? 42.951 -5.571 9.565 1.00 22.17 2480 TYR B O 1
ATOM 2096 N N . THR B 1 114 ? 42.799 -6.596 7.571 1.00 20.51 2481 THR B N 1
ATOM 2097 C CA . THR B 1 114 ? 43.204 -5.409 6.844 1.00 22.58 2481 THR B CA 1
ATOM 2098 C C . THR B 1 114 ? 42.227 -5.016 5.761 1.00 24.42 2481 THR B C 1
ATOM 2099 O O . THR B 1 114 ? 41.522 -5.848 5.184 1.00 23.93 2481 THR B O 1
ATOM 2103 N N . SER B 1 115 ? 42.217 -3.720 5.485 1.00 25.70 2482 SER B N 1
ATOM 2104 C CA . SER B 1 115 ? 41.357 -3.149 4.474 1.00 27.31 2482 SER B CA 1
ATOM 2105 C C . SER B 1 115 ? 42.046 -1.887 3.980 1.00 26.93 2482 SER B C 1
ATOM 2106 O O . SER B 1 115 ? 42.499 -1.071 4.784 1.00 28.08 2482 SER B O 1
ATOM 2109 N N . CYS B 1 116 ? 42.127 -1.734 2.662 1.00 26.45 2483 CYS B N 1
ATOM 2110 C CA . CYS B 1 116 ? 42.779 -0.579 2.049 1.00 27.49 2483 CYS B CA 1
ATOM 2111 C C . CYS B 1 116 ? 43.973 -0.077 2.867 1.00 25.91 2483 CYS B C 1
ATOM 2112 O O . CYS B 1 116 ? 44.031 1.091 3.265 1.00 25.09 2483 CYS B O 1
ATOM 2115 N N . SER B 1 117 ? 44.921 -0.966 3.123 1.00 24.14 2484 SER B N 1
ATOM 2116 C CA . SER B 1 117 ? 46.108 -0.604 3.881 1.00 25.76 2484 SER B CA 1
ATOM 2117 C C . SER B 1 117 ? 47.354 -1.037 3.118 1.00 25.68 2484 SER B C 1
ATOM 2118 O O . SER B 1 117 ? 47.314 -1.991 2.345 1.00 26.61 2484 SER B O 1
ATOM 2121 N N . THR B 1 118 ? 48.460 -0.339 3.340 1.00 26.65 2485 THR B N 1
ATOM 2122 C CA . THR B 1 118 ? 49.700 -0.647 2.633 1.00 27.47 2485 THR B CA 1
ATOM 2123 C C . THR B 1 118 ? 50.917 -0.668 3.541 1.00 28.03 2485 THR B C 1
ATOM 2124 O O . THR B 1 118 ? 50.884 -0.160 4.662 1.00 27.14 2485 THR B O 1
ATOM 2128 N N . ALA B 1 119 ? 51.995 -1.264 3.039 1.00 29.38 2486 ALA B N 1
ATOM 2129 C CA . ALA B 1 119 ? 53.252 -1.348 3.773 1.00 30.00 2486 ALA B CA 1
ATOM 2130 C C . ALA B 1 119 ? 53.046 -1.754 5.227 1.00 29.14 2486 ALA B C 1
ATOM 2131 O O . ALA B 1 119 ? 53.531 -1.083 6.144 1.00 29.37 2486 ALA B O 1
ATOM 2133 N N . ILE B 1 120 ? 52.323 -2.851 5.433 1.00 27.21 2487 ILE B N 1
ATOM 2134 C CA . ILE B 1 120 ? 52.065 -3.352 6.775 1.00 25.84 2487 ILE B CA 1
ATOM 2135 C C . ILE B 1 120 ? 52.898 -4.597 7.032 1.00 24.81 2487 ILE B C 1
ATOM 2136 O O . ILE B 1 120 ? 52.857 -5.542 6.254 1.00 25.68 2487 ILE B O 1
ATOM 2141 N N . ASN B 1 121 ? 53.648 -4.602 8.126 1.00 24.32 2488 ASN B N 1
ATOM 2142 C CA . ASN B 1 121 ? 54.465 -5.761 8.463 1.00 24.91 2488 ASN B CA 1
ATOM 2143 C C . ASN B 1 121 ? 54.149 -6.267 9.863 1.00 24.43 2488 ASN B C 1
ATOM 2144 O O . ASN B 1 121 ? 53.944 -5.483 10.791 1.00 24.95 2488 ASN B O 1
ATOM 2149 N N . VAL B 1 122 ? 54.113 -7.583 10.005 1.00 23.81 2489 VAL B N 1
ATOM 2150 C CA . VAL B 1 122 ? 53.853 -8.205 11.292 1.00 23.53 2489 VAL B CA 1
ATOM 2151 C C . VAL B 1 122 ? 55.069 -9.036 11.686 1.00 24.07 2489 VAL B C 1
ATOM 2152 O O . VAL B 1 122 ? 55.554 -9.849 10.907 1.00 22.39 2489 VAL B O 1
ATOM 2156 N N . ASN B 1 123 ? 55.556 -8.821 12.903 1.00 26.10 2490 ASN B N 1
ATOM 2157 C CA . ASN B 1 123 ? 56.725 -9.527 13.403 1.00 26.76 2490 ASN B CA 1
ATOM 2158 C C . ASN B 1 123 ? 56.395 -10.502 14.525 1.00 29.12 2490 ASN B C 1
ATOM 2159 O O . ASN B 1 123 ? 55.824 -10.123 15.559 1.00 27.50 2490 ASN B O 1
ATOM 2164 N N . LEU B 1 124 ? 56.764 -11.762 14.307 1.00 27.99 2491 LEU B N 1
ATOM 2165 C CA . LEU B 1 124 ? 56.516 -12.820 15.272 1.00 28.39 2491 LEU B CA 1
ATOM 2166 C C . LEU B 1 124 ? 57.840 -13.277 15.894 1.00 29.98 2491 LEU B C 1
ATOM 2167 O O . LEU B 1 124 ? 58.851 -13.430 15.201 1.00 29.35 2491 LEU B O 1
ATOM 2172 N N . PRO B 1 125 ? 57.849 -13.497 17.217 1.00 29.86 2492 PRO B N 1
ATOM 2173 C CA . PRO B 1 125 ? 59.059 -13.932 17.926 1.00 29.92 2492 PRO B CA 1
ATOM 2174 C C . PRO B 1 125 ? 59.357 -15.411 17.721 1.00 29.44 2492 PRO B C 1
ATOM 2175 O O . PRO B 1 125 ? 59.351 -16.191 18.673 1.00 29.01 2492 PRO B O 1
ATOM 2179 N N . ILE B 1 126 ? 59.662 -15.793 16.489 1.00 30.74 2493 ILE B N 1
ATOM 2180 C CA . ILE B 1 126 ? 59.919 -17.195 16.215 1.00 30.84 2493 ILE B CA 1
ATOM 2181 C C . ILE B 1 126 ? 61.294 -17.504 15.635 1.00 31.66 2493 ILE B C 1
ATOM 2182 O O . ILE B 1 126 ? 61.544 -18.625 15.200 1.00 31.22 2493 ILE B O 1
ATOM 2187 N N . GLY B 1 127 ? 62.183 -16.518 15.639 1.00 33.32 2494 GLY B N 1
ATOM 2188 C CA . GLY B 1 127 ? 63.520 -16.735 15.111 1.00 35.97 2494 GLY B CA 1
ATOM 2189 C C . GLY B 1 127 ? 64.494 -17.219 16.168 1.00 37.92 2494 GLY B C 1
ATOM 2190 O O . GLY B 1 127 ? 64.088 -17.703 17.222 1.00 35.26 2494 GLY B O 1
ATOM 2191 N N . GLU B 1 128 ? 65.786 -17.097 15.881 1.00 43.85 2495 GLU B N 1
ATOM 2192 C CA . GLU B 1 128 ? 66.824 -17.514 16.820 1.00 48.14 2495 GLU B CA 1
ATOM 2193 C C . GLU B 1 128 ? 66.644 -16.730 18.117 1.00 46.80 2495 GLU B C 1
ATOM 2194 O O . GLU B 1 128 ? 66.512 -15.506 18.093 1.00 46.99 2495 GLU B O 1
ATOM 2200 N N . ASP B 1 129 ? 66.637 -17.433 19.246 1.00 45.10 2496 ASP B N 1
ATOM 2201 C CA . ASP B 1 129 ? 66.462 -16.784 20.542 1.00 44.13 2496 ASP B CA 1
ATOM 2202 C C . ASP B 1 129 ? 65.159 -15.986 20.550 1.00 42.68 2496 ASP B C 1
ATOM 2203 O O . ASP B 1 129 ? 65.030 -14.981 21.252 1.00 42.51 2496 ASP B O 1
ATOM 2208 N N . ASP B 1 130 ? 64.194 -16.451 19.7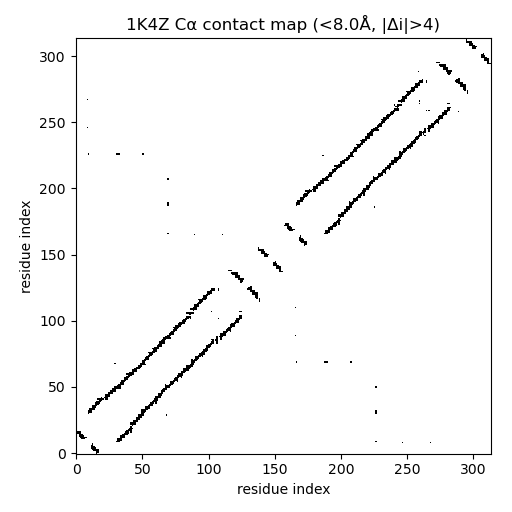64 1.00 40.05 2497 ASP B N 1
ATOM 2209 C CA . ASP B 1 130 ? 62.900 -15.795 19.651 1.00 38.44 2497 ASP B CA 1
ATOM 2210 C C . ASP B 1 130 ? 63.000 -14.433 18.976 1.00 35.20 2497 ASP B C 1
ATOM 2211 O O . ASP B 1 130 ? 62.131 -13.587 19.154 1.00 33.75 2497 ASP B O 1
ATOM 2216 N N . ASP B 1 131 ? 64.067 -14.208 18.217 1.00 33.03 2498 ASP B N 1
ATOM 2217 C CA . ASP B 1 131 ? 64.196 -12.946 17.506 1.00 31.98 2498 ASP B CA 1
ATOM 2218 C C . ASP B 1 131 ? 63.006 -12.864 16.559 1.00 32.02 2498 ASP B C 1
ATOM 2219 O O . ASP B 1 131 ? 62.437 -13.886 16.164 1.00 29.79 2498 ASP B O 1
ATOM 2224 N N . TYR B 1 132 ? 62.642 -11.646 16.190 1.00 31.55 2499 TYR B N 1
ATOM 2225 C CA . TYR B 1 132 ? 61.518 -11.424 15.299 1.00 33.67 2499 TYR B CA 1
ATOM 2226 C C . TYR B 1 132 ? 61.744 -11.882 13.864 1.00 33.65 2499 TYR B C 1
ATOM 2227 O O . TYR B 1 132 ? 62.845 -11.761 13.324 1.00 33.80 2499 TYR B O 1
ATOM 2236 N N . VAL B 1 133 ? 60.691 -12.432 13.266 1.00 32.68 2500 VAL B N 1
ATOM 2237 C CA . VAL B 1 133 ? 60.713 -12.842 11.871 1.00 32.72 2500 VAL B CA 1
ATOM 2238 C C . VAL B 1 133 ? 59.586 -12.015 11.253 1.00 31.88 2500 VAL B C 1
ATOM 2239 O O . VAL B 1 133 ? 58.448 -12.046 11.723 1.00 32.00 2500 VAL B O 1
ATOM 2243 N N . GLU B 1 134 ? 59.913 -11.267 10.209 1.00 30.33 2501 GLU B N 1
ATOM 2244 C CA . GLU B 1 134 ? 58.950 -10.384 9.563 1.00 30.73 2501 GLU B CA 1
ATOM 2245 C C . GLU B 1 134 ? 58.080 -10.999 8.476 1.00 29.69 2501 GLU B C 1
ATOM 2246 O O . GLU B 1 134 ? 58.552 -11.765 7.644 1.00 29.50 2501 GLU B O 1
ATOM 2252 N N . PHE B 1 135 ? 56.802 -10.637 8.490 1.00 28.61 2502 PHE B N 1
ATOM 2253 C CA . PHE B 1 135 ? 55.840 -11.114 7.503 1.00 27.79 2502 PHE B CA 1
ATOM 2254 C C . PHE B 1 135 ? 55.149 -9.921 6.849 1.00 28.18 2502 PHE B C 1
ATOM 2255 O O . PHE B 1 135 ? 54.321 -9.262 7.473 1.00 28.70 2502 PHE B O 1
ATOM 2263 N N . PRO B 1 136 ? 55.506 -9.609 5.593 1.00 29.07 2503 PRO B N 1
ATOM 2264 C CA . PRO B 1 136 ? 54.880 -8.479 4.897 1.00 28.38 2503 PRO B CA 1
ATOM 2265 C C . PRO B 1 136 ? 53.441 -8.877 4.592 1.00 29.55 2503 PRO B C 1
ATOM 2266 O O . PRO B 1 136 ? 53.190 -10.004 4.167 1.00 29.92 2503 PRO B O 1
ATOM 2270 N N . ILE B 1 137 ? 52.500 -7.965 4.799 1.00 28.14 2504 ILE B N 1
ATOM 2271 C CA . ILE B 1 137 ? 51.095 -8.275 4.560 1.00 27.80 2504 ILE B CA 1
ATOM 2272 C C . ILE B 1 137 ? 50.673 -8.018 3.120 1.00 27.22 2504 ILE B C 1
ATOM 2273 O O . ILE B 1 137 ? 50.807 -6.906 2.614 1.00 28.19 2504 ILE B O 1
ATOM 2278 N N . PRO B 1 138 ? 50.154 -9.052 2.439 1.00 26.09 2505 PRO B N 1
ATOM 2279 C CA . PRO B 1 138 ? 49.705 -8.935 1.044 1.00 26.90 2505 PRO B CA 1
ATOM 2280 C C . PRO B 1 138 ? 48.600 -7.876 0.899 1.00 28.07 2505 PRO B C 1
ATOM 2281 O O . PRO B 1 138 ? 47.783 -7.687 1.806 1.00 28.36 2505 PRO B O 1
ATOM 2285 N N . GLU B 1 139 ? 48.571 -7.196 -0.243 1.00 26.57 2506 GLU B N 1
ATOM 2286 C CA . GLU B 1 139 ? 47.601 -6.126 -0.460 1.00 27.56 2506 GLU B CA 1
ATOM 2287 C C . GLU B 1 139 ? 46.584 -6.311 -1.582 1.00 27.22 2506 GLU B C 1
ATOM 2288 O O . GLU B 1 139 ? 45.581 -5.604 -1.625 1.00 26.34 2506 GLU B O 1
ATOM 2294 N N . GLN B 1 140 ? 46.833 -7.245 -2.492 1.00 26.84 2507 GLN B N 1
ATOM 2295 C CA . GLN B 1 140 ? 45.908 -7.457 -3.594 1.00 28.72 2507 GLN B CA 1
ATOM 2296 C C . GLN B 1 140 ? 45.153 -8.769 -3.527 1.00 28.59 2507 GLN B C 1
ATOM 2297 O O . GLN B 1 140 ? 45.603 -9.734 -2.904 1.00 25.97 2507 GLN B O 1
ATOM 2303 N N . MET B 1 141 ? 44.007 -8.789 -4.204 1.00 26.74 2508 MET B N 1
ATOM 2304 C CA . MET B 1 141 ? 43.177 -9.977 -4.287 1.00 28.22 2508 MET B CA 1
ATOM 2305 C C . MET B 1 141 ? 42.944 -10.268 -5.764 1.00 27.97 2508 MET B C 1
ATOM 2306 O O . MET B 1 141 ? 42.959 -9.353 -6.591 1.00 28.13 2508 MET B O 1
ATOM 2311 N N . LYS B 1 142 ? 42.749 -11.540 -6.093 1.00 27.94 2509 LYS B N 1
ATOM 2312 C CA . LYS B 1 142 ? 42.464 -11.942 -7.462 1.00 28.46 2509 LYS B CA 1
ATOM 2313 C C . LYS B 1 142 ? 41.077 -12.576 -7.440 1.00 28.42 2509 LYS B C 1
ATOM 2314 O O . LYS B 1 142 ? 40.752 -13.339 -6.530 1.00 27.59 2509 LYS B O 1
ATOM 2320 N N . HIS B 1 143 ? 40.261 -12.265 -8.442 1.00 27.59 2510 HIS B N 1
ATOM 2321 C CA . HIS B 1 143 ? 38.905 -12.802 -8.504 1.00 26.98 2510 HIS B CA 1
ATOM 2322 C C . HIS B 1 143 ? 38.604 -13.293 -9.914 1.00 27.09 2510 HIS B C 1
ATOM 2323 O O . HIS B 1 143 ? 38.862 -12.586 -10.883 1.00 26.94 2510 HIS B O 1
ATOM 2330 N N . SER B 1 144 ? 3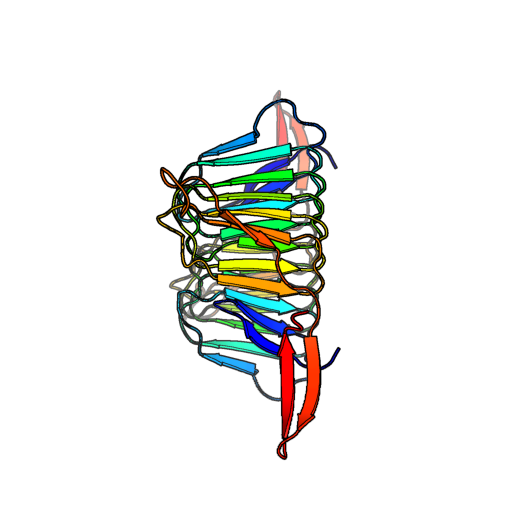8.059 -14.499 -10.031 1.00 27.21 2511 SER B N 1
ATOM 2331 C CA . SER B 1 144 ? 37.708 -15.030 -11.342 1.00 28.57 2511 SER B CA 1
ATOM 2332 C C . SER B 1 144 ? 36.732 -16.194 -11.239 1.00 30.35 2511 SER B C 1
ATOM 2333 O O . SER B 1 144 ? 36.706 -16.914 -10.242 1.00 29.01 2511 SER B O 1
ATOM 2336 N N . PHE B 1 145 ? 35.899 -16.347 -12.261 1.00 34.96 2512 PHE B N 1
ATOM 2337 C CA . PHE B 1 145 ? 34.933 -17.434 -12.296 1.00 39.35 2512 PHE B CA 1
ATOM 2338 C C . PHE B 1 145 ? 35.736 -18.629 -12.780 1.00 40.85 2512 PHE B C 1
ATOM 2339 O O . PHE B 1 145 ? 36.170 -18.671 -13.926 1.00 40.87 2512 PHE B O 1
ATOM 2347 N N . ALA B 1 146 ? 35.957 -19.589 -11.893 1.00 44.53 2513 ALA B N 1
ATOM 2348 C CA . ALA B 1 146 ? 36.731 -20.763 -12.253 1.00 48.67 2513 ALA B CA 1
ATOM 2349 C C . ALA B 1 146 ? 36.074 -22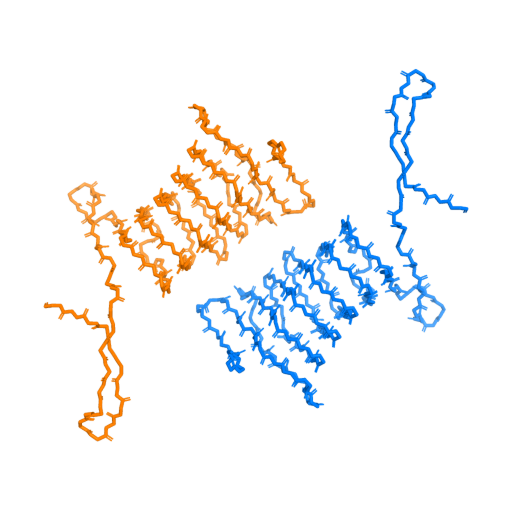.039 -11.765 1.00 51.80 2513 ALA B C 1
ATOM 2350 O O . ALA B 1 146 ? 35.195 -22.014 -10.894 1.00 51.55 2513 ALA B O 1
ATOM 2352 N N . ASP B 1 147 ? 36.513 -23.152 -12.344 1.00 54.20 2514 ASP B N 1
ATOM 2353 C CA . ASP B 1 147 ? 35.998 -24.471 -12.011 1.00 55.19 2514 ASP B CA 1
ATOM 2354 C C . ASP B 1 147 ? 34.521 -24.412 -11.641 1.00 53.50 2514 ASP B C 1
ATOM 2355 O O . ASP B 1 147 ? 34.077 -25.087 -10.710 1.00 53.70 2514 ASP B O 1
ATOM 2360 N N . GLY B 1 148 ? 33.776 -23.576 -12.363 1.00 51.47 2515 GLY B N 1
ATOM 2361 C CA . GLY B 1 148 ? 32.343 -23.450 -12.141 1.00 49.92 2515 GLY B CA 1
ATOM 2362 C C . GLY B 1 148 ? 31.833 -22.475 -11.096 1.00 49.82 2515 GLY B C 1
ATOM 2363 O O . GLY B 1 148 ? 30.624 -22.404 -10.866 1.00 49.97 2515 GLY B O 1
ATOM 2364 N N . LYS B 1 149 ? 32.723 -21.705 -10.473 1.00 49.52 2516 LYS B N 1
ATOM 2365 C CA . LYS B 1 149 ? 32.292 -20.764 -9.440 1.00 48.37 2516 LYS B CA 1
ATOM 2366 C C . LYS B 1 149 ? 33.157 -19.502 -9.406 1.00 45.95 2516 LYS B C 1
ATOM 2367 O O . LYS B 1 149 ? 34.324 -19.531 -9.806 1.00 43.40 2516 LYS B O 1
ATOM 2373 N N . PHE B 1 150 ? 32.584 -18.397 -8.929 1.00 43.94 2517 PHE B N 1
ATOM 2374 C CA . PHE B 1 150 ? 33.321 -17.136 -8.853 1.00 42.12 2517 PHE B CA 1
ATOM 2375 C C . PHE B 1 150 ? 34.030 -17.034 -7.514 1.00 40.44 2517 PHE B C 1
ATOM 2376 O O . PHE B 1 150 ? 33.410 -16.750 -6.487 1.00 41.92 2517 PHE B O 1
ATOM 2384 N N . LYS B 1 151 ? 35.337 -17.263 -7.531 1.00 37.07 2518 LYS B N 1
ATOM 2385 C CA . LYS B 1 151 ? 36.107 -17.239 -6.302 1.00 35.03 2518 LYS B CA 1
ATOM 2386 C C . LYS B 1 151 ? 37.101 -16.103 -6.169 1.00 33.34 2518 LYS B C 1
ATOM 2387 O O . LYS B 1 151 ? 37.659 -15.615 -7.155 1.00 32.28 2518 LYS B O 1
ATOM 2393 N N . SER B 1 152 ? 37.303 -15.692 -4.921 1.00 29.98 2519 SER B N 1
ATOM 2394 C CA . SER B 1 152 ? 38.221 -14.624 -4.574 1.00 28.36 2519 SER B CA 1
ATOM 2395 C C . SER B 1 152 ? 39.395 -15.222 -3.824 1.00 27.46 2519 SER B C 1
ATOM 2396 O O . SER B 1 152 ? 39.251 -16.221 -3.124 1.00 28.65 2519 SER B O 1
ATOM 2399 N N . ALA B 1 153 ? 40.559 -14.603 -3.960 1.00 26.46 2520 ALA B N 1
ATOM 2400 C CA . ALA B 1 153 ? 41.750 -15.090 -3.285 1.00 24.56 2520 ALA B CA 1
ATOM 2401 C C . ALA B 1 153 ? 42.777 -13.976 -3.124 1.00 24.41 2520 ALA B C 1
ATOM 2402 O O . ALA B 1 153 ? 42.752 -12.983 -3.844 1.00 23.45 2520 ALA B O 1
ATOM 2404 N N . VAL B 1 154 ? 43.664 -14.144 -2.155 1.00 25.11 2521 VAL B N 1
ATOM 2405 C CA . VAL B 1 154 ? 44.717 -13.179 -1.910 1.00 28.63 2521 VAL B CA 1
ATOM 2406 C C . VAL B 1 154 ? 45.726 -13.385 -3.025 1.00 30.42 2521 VAL B C 1
ATOM 2407 O O . VAL B 1 154 ? 46.113 -14.514 -3.299 1.00 31.26 2521 VAL B O 1
ATOM 2411 N N . PHE B 1 155 ? 46.152 -12.317 -3.686 1.00 34.54 2522 PHE B N 1
ATOM 2412 C CA . PHE B 1 155 ? 47.134 -12.501 -4.743 1.00 37.84 2522 PHE B CA 1
ATOM 2413 C C . PHE B 1 155 ? 48.529 -12.682 -4.165 1.00 40.34 2522 PHE B C 1
ATOM 2414 O O . PHE B 1 155 ? 48.971 -11.906 -3.320 1.00 38.65 2522 PHE B O 1
ATOM 2422 N N . GLU B 1 156 ? 49.212 -13.716 -4.644 1.00 45.79 2523 GLU B N 1
ATOM 2423 C CA . GLU B 1 156 ? 50.563 -14.045 -4.208 1.00 51.29 2523 GLU B CA 1
ATOM 2424 C C . GLU B 1 156 ? 51.403 -14.181 -5.481 1.00 51.70 2523 GLU B C 1
ATOM 2425 O O . GLU B 1 156 ? 51.054 -14.941 -6.382 1.00 50.61 2523 GLU B O 1
ATOM 2431 N N . HIS B 1 157 ? 52.492 -13.423 -5.556 1.00 53.05 2524 HIS B N 1
ATOM 2432 C CA . HIS B 1 157 ? 53.381 -13.439 -6.718 1.00 55.01 2524 HIS B CA 1
ATOM 2433 C C . HIS B 1 157 ? 54.154 -14.754 -6.852 1.00 55.30 2524 HIS B C 1
ATOM 2434 O O . HIS B 1 157 ? 54.516 -15.337 -5.809 1.00 55.72 2524 HIS B O 1
#

Radius of gyration: 21.73 Å; Cα contacts (8 Å, |Δi|>4): 883; chains: 2; bounding box: 63×59×59 Å

Nearest PDB structures (foldseek):
  1k4z-assembly1_A  TM=1.005E+00  e=6.753E-26  Saccharomyces cerevisiae
  1kq5-assembly1_A  TM=9.995E-01  e=1.323E-24  Saccharomyces cerevisiae
  2b0r-assembly1_A  TM=9.487E-01  e=4.656E-12  Cryptosporidium parvum
  6fm2-assembly1_B-2  TM=9.498E-01  e=6.962E-11  Mus musculus
  1k8f-assembly2_D  TM=9.475E-01  e=1.746E-10  Homo sapiens

Organism: Saccharomyces cerevisiae (strain ATCC 204508 / S288c) (NCBI:txid559292)

GO terms:
  GO:0008179 adenylate cyclase binding (F, IDA)
  GO:0030479 actin cortical patch (C, IDA)
  GO:0003779 actin binding (F, IDA)
  GO:0030042 actin filament depolymerization (P, IDA)
  GO:0030836 positive regulation of actin filament depolymerization (P, IDA)
  GO:0051014 actin filament severing (P, IDA)
  GO:0007015 actin filament organization (P, IDA)
  GO:0043332 mating projection tip (C, HDA)
  GO:0030833 regulation of actin filament polymerization (P, IMP)
  GO:0090141 positive regulation of mitochondrial fission (P, IMP)
  GO:0007015 actin filament organization (P, IMP)
  GO:0007265 Ras protein signal transduction (P, IMP)
  GO:0042802 identical protein binding (F, IPI)
  GO:0005515 protein binding (F, IPI)
  GO:0046579 positive regulation of Ras protein signal transduction (P, IDA)

Sequence (314 aa):
MPPRKELVGNKWFIENYENETESLVIDANKDESIFIGKCSQVLVQIKGKVNAISLSETESCSVVLDSSISGMDVIKSNKFGIQVNHSLPQISIDKSDGGNIYLSKESLNTEIYTSCSTAINVNLPIGEDDDYVEFPIPEQMKHSFADGKFKSAVFEHMPPRKELVGNKWFIENYENETESLVIDANKDESIFIGKCSQVLVQIKGKVNAISLSETESCSVVLDSSISGMDVIKSNKFGIQVNHSLPQISIDKSDGGNIYLSKESLNTEIYTSCSTAINVNLPIGEDDDYVEFPIPEQMKHSFADGKFKSAVFEH

InterPro domains:
  IPR001837 Adenylate cyclase-associated CAP [PTHR10652] (14-526)
  IPR006599 CARP motif [SM00673] (406-443)
  IPR006599 CARP motif [SM00673] (444-481)
  IPR013912 Adenylate cyclase-associated CAP, C-terminal [PF08603] (369-524)
  IPR013992 Adenylate cyclase-associated CAP, N-terminal [PF01213] (14-68)
  IPR016098 Cyclase-associated protein CAP/septum formation inhibitor MinC, C-terminal [G3DSA:2.160.20.70] (368-526)
  IPR017901 C-CAP/cofactor C-like domain [PS51329] (369-504)
  IPR018106 CAP, conserved site, N-terminal [PS01088] (16-28)
  IPR028417 CAP, conserved site, C-terminal [PS01089] (498-509)
  IPR036222 Adenylate cyclase-associated CAP, N-terminal domain superfamily [G3DSA:1.25.40.330] (77-248)
  IPR036222 Adenylate cyclase-associated CAP, N-terminal domain superfamily [SSF101278] (78-284)
  IPR036223 Adenylate cyclase-associated CAP, C-terminal superfamily [SSF69340] (368-522)
  IPR053950 CAP, N-terminal domain [PF21938] (81-240)

B-factor: mean 32.16, std 12.49, range [12.53, 99.95]

Solvent-accessible surface area: 17000 Å² total; per-residue (Å²): 170,107,89,73,82,80,75,34,31,12,21,36,49,0,18,16,25,98,118,66,142,132,46,21,51,1,107,13,86,135,77,8,13,4,63,0,1,76,2,32,93,6,65,0,49,2,98,29,95,0,3,26,2,25,0,17,91,3,84,32,0,40,1,29,0,27,8,3,82,3,1,3,53,2,60,98,0,40,147,3,12,3,76,3,62,86,30,7,59,3,0,25,2,42,108,0,74,13,1,59,0,82,1,23,122,122,3,64,132,17,88,48,70,61,61,103,11,54,63,4,29,8,8,32,18,88,24,151,110,89,81,108,55,96,85,94,41,75,104,124,130,111,91,49,140,36,134,65,138,119,93,73,57,93,82,146,192,185,99,91,72,81,80,76,33,31,12,32,37,50,0,18,17,26,99,116,66,144,130,47,21,53,2,108,13,86,134,74,8,13,3,63,0,0,90,2,32,94,7,66,0,48,2,97,29,97,0,3,26,1,32,0,18,92,3,84,36,0,41,1,26,0,28,8,2,86,3,1,1,48,3,67,95,0,40,148,4,12,3,76,3,63,83,35,7,60,4,0,23,2,44,110,0,73,14,1,56,0,76,1,18,121,120,4,62,132,17,89,49,70,59,63,102,12,55,61,5,28,7,7,32,11,83,26,138,125,76,82,109,55,96,87,95,39,77,102,122,132,107,89,52,145,33,138,64,138,119,86,73,58,92,78,146,196